Protein AF-A0A2K0UKF5-F1 (afdb_monomer_lite)

Secondary structure (DSSP, 8-state):
-EEEEEEEEE-TTS-EEEEEEEEEEEES-HHHHHHHHHTT---EEE-EEEE-S---TTS-EEEEEEETTEEEEEEEEE---TT-S----------------------------------STTEEEEEEEEE----TTSTT-EEEEEEEEEEPPPP-EEEEEE-SEEEEEE----TTTSTTTHHHHHHHHTS-EEEEEEEEEEEEE---TTTTS--------PPEEEEEEEEEEE-------

pLDDT: mean 72.81, std 24.66, range [24.23, 96.94]

Structure (mmCIF, N/CA/C/O backbone):
data_AF-A0A2K0UKF5-F1
#
_entry.id   AF-A0A2K0UKF5-F1
#
loop_
_atom_site.group_PDB
_atom_site.id
_atom_site.type_symbol
_atom_site.label_atom_id
_atom_site.label_alt_id
_atom_site.label_comp_id
_atom_site.label_asym_id
_atom_site.label_entity_id
_atom_site.label_seq_id
_atom_site.pdbx_PDB_ins_code
_atom_site.Cartn_x
_atom_site.Cartn_y
_atom_site.Cartn_z
_atom_site.occupancy
_atom_site.B_iso_or_equiv
_atom_site.auth_seq_id
_atom_site.auth_comp_id
_atom_site.auth_asym_id
_atom_site.auth_atom_id
_atom_site.pdbx_PDB_model_num
ATOM 1 N N . MET A 1 1 ? 1.671 -0.411 -4.505 1.00 85.75 1 MET A N 1
ATOM 2 C CA . MET A 1 1 ? 0.847 -1.243 -3.597 1.00 85.75 1 MET A CA 1
ATOM 3 C C . MET A 1 1 ? 1.591 -2.541 -3.335 1.00 85.75 1 MET A C 1
ATOM 5 O O . MET A 1 1 ? 2.128 -3.091 -4.287 1.00 85.75 1 MET A O 1
ATOM 9 N N . PHE A 1 2 ? 1.650 -3.003 -2.087 1.00 89.50 2 PHE A N 1
ATOM 10 C CA . PHE A 1 2 ? 2.195 -4.323 -1.750 1.00 89.50 2 PHE A CA 1
ATOM 11 C C . PHE A 1 2 ? 1.050 -5.338 -1.683 1.00 89.50 2 PHE A C 1
ATOM 13 O O . PHE A 1 2 ? -0.005 -5.023 -1.133 1.00 89.50 2 PHE A O 1
ATOM 20 N N . GLN A 1 3 ? 1.237 -6.528 -2.252 1.00 91.19 3 GLN A N 1
ATOM 21 C CA . GLN A 1 3 ? 0.183 -7.535 -2.390 1.00 91.19 3 GLN A CA 1
ATOM 22 C C . GLN A 1 3 ? 0.662 -8.897 -1.893 1.00 91.19 3 GLN A C 1
ATOM 24 O O . GLN A 1 3 ? 1.760 -9.335 -2.233 1.00 91.19 3 GLN A O 1
ATOM 29 N N . VAL A 1 4 ? -0.187 -9.584 -1.129 1.00 91.06 4 VAL A N 1
ATOM 30 C CA . VAL A 1 4 ? 0.009 -10.984 -0.736 1.00 91.06 4 VAL A CA 1
ATOM 31 C C . VAL A 1 4 ? -1.103 -11.812 -1.368 1.00 91.06 4 VAL A C 1
ATOM 33 O O . VAL A 1 4 ? -2.262 -11.733 -0.964 1.00 91.06 4 VAL A O 1
ATOM 36 N N . HIS A 1 5 ? -0.758 -12.580 -2.396 1.00 90.25 5 HIS A N 1
ATOM 37 C CA . HIS A 1 5 ? -1.709 -13.419 -3.126 1.00 90.25 5 HIS A CA 1
ATOM 38 C C . HIS A 1 5 ? -1.944 -14.768 -2.440 1.00 90.25 5 HIS A C 1
ATOM 40 O O . HIS A 1 5 ? -1.125 -15.230 -1.647 1.00 90.25 5 HIS A O 1
ATOM 46 N N . GLY A 1 6 ? -3.051 -15.428 -2.796 1.00 88.19 6 GLY A N 1
ATOM 47 C CA . GLY A 1 6 ? -3.367 -16.779 -2.322 1.00 88.19 6 GLY A CA 1
ATOM 48 C C . GLY A 1 6 ? -3.860 -16.827 -0.875 1.00 88.19 6 GLY A C 1
ATOM 49 O O . GLY A 1 6 ? -3.826 -17.885 -0.248 1.00 88.19 6 GLY A O 1
ATOM 50 N N . VAL A 1 7 ? -4.314 -15.692 -0.341 1.00 89.50 7 VAL A N 1
ATOM 51 C CA . VAL A 1 7 ? -4.856 -15.604 1.016 1.00 89.50 7 VAL A CA 1
ATOM 52 C C . VAL A 1 7 ? -6.270 -16.180 1.043 1.00 89.50 7 VAL A C 1
ATOM 54 O O . VAL A 1 7 ? -7.044 -16.015 0.099 1.00 89.50 7 VAL A O 1
ATOM 57 N N . GLN A 1 8 ? -6.597 -16.859 2.142 1.00 90.62 8 GLN A N 1
ATOM 58 C CA . GLN A 1 8 ? -7.941 -17.340 2.445 1.00 90.62 8 GLN A CA 1
ATOM 59 C C . GLN A 1 8 ? -8.522 -16.500 3.575 1.00 90.62 8 GLN A C 1
ATOM 61 O O . GLN A 1 8 ? -7.983 -16.487 4.681 1.00 90.62 8 GLN A O 1
ATOM 66 N N . HIS A 1 9 ? -9.626 -15.816 3.300 1.00 87.12 9 HIS A N 1
ATOM 67 C CA . HIS A 1 9 ? -10.389 -15.080 4.297 1.00 87.12 9 HIS A CA 1
ATOM 68 C C . HIS A 1 9 ? -11.571 -15.921 4.765 1.00 87.12 9 HIS A C 1
ATOM 70 O O . HIS A 1 9 ? -12.297 -16.485 3.943 1.00 87.12 9 HIS A O 1
ATOM 76 N N . ARG A 1 10 ? -11.756 -16.014 6.083 1.00 88.38 10 ARG A N 1
ATOM 77 C CA . ARG A 1 10 ? -12.913 -16.669 6.695 1.00 88.38 10 ARG A CA 1
ATOM 78 C C . ARG A 1 10 ? -13.847 -15.600 7.247 1.00 88.38 10 ARG A C 1
ATOM 80 O O . ARG A 1 10 ? -13.499 -14.915 8.206 1.00 88.38 10 ARG A O 1
ATOM 87 N N . SER A 1 11 ? -15.040 -15.486 6.678 1.00 81.81 11 SER A N 1
ATOM 88 C CA . SER A 1 11 ? -16.077 -14.591 7.186 1.00 81.81 11 SER A CA 1
ATOM 89 C C . SER A 1 11 ? -16.710 -15.129 8.474 1.00 81.81 11 SER A C 1
ATOM 91 O O . SER A 1 11 ? -16.587 -16.306 8.819 1.00 81.81 11 SER A O 1
ATOM 93 N N . LYS A 1 12 ? -17.409 -14.251 9.208 1.00 80.31 12 LYS A N 1
ATOM 94 C CA . LYS A 1 12 ? -18.057 -14.591 10.491 1.00 80.31 12 LYS A CA 1
ATOM 95 C C . LYS A 1 12 ? -19.119 -15.692 10.367 1.00 80.31 12 LYS A C 1
ATOM 97 O O . LYS A 1 12 ? -19.357 -16.414 11.326 1.00 80.31 12 LYS A O 1
ATOM 102 N N . ASP A 1 13 ? -19.731 -15.828 9.195 1.00 84.75 13 ASP A N 1
ATOM 103 C CA . ASP A 1 13 ? -20.686 -16.892 8.853 1.00 84.75 13 ASP A CA 1
ATOM 104 C C . ASP A 1 13 ? -20.008 -18.235 8.498 1.00 84.75 13 ASP A C 1
ATOM 106 O O . ASP A 1 13 ? -20.687 -19.216 8.204 1.00 84.75 13 ASP A O 1
ATOM 110 N N . GLY A 1 14 ? -18.672 -18.297 8.534 1.00 86.38 14 GLY A N 1
ATOM 111 C CA . GLY A 1 14 ? -17.879 -19.485 8.226 1.00 86.38 14 GLY A CA 1
ATOM 112 C C . GLY A 1 14 ? -17.528 -19.650 6.746 1.00 86.38 14 GLY A C 1
ATOM 113 O O . GLY A 1 14 ? -16.762 -20.564 6.423 1.00 86.38 14 GLY A O 1
ATOM 114 N N . GLY A 1 15 ? -18.029 -18.775 5.867 1.00 87.62 15 GLY A N 1
ATOM 115 C CA . GLY A 1 15 ? -17.673 -18.756 4.451 1.00 87.62 15 GLY A CA 1
ATOM 116 C C . GLY A 1 15 ? -16.175 -18.534 4.243 1.00 87.62 15 GLY A C 1
ATOM 117 O O . GLY A 1 15 ? -15.540 -17.775 4.971 1.00 87.62 15 GLY A O 1
ATOM 118 N N . ILE A 1 16 ? -15.596 -19.212 3.252 1.00 89.25 16 ILE A N 1
ATOM 119 C CA . ILE A 1 16 ? -14.194 -19.027 2.864 1.00 89.25 16 ILE A CA 1
ATOM 120 C C . ILE A 1 16 ? -14.158 -18.347 1.502 1.00 89.25 16 ILE A C 1
ATOM 122 O O . ILE A 1 16 ? -14.847 -18.775 0.574 1.00 89.25 16 ILE A O 1
ATOM 126 N N . ARG A 1 17 ? -13.346 -17.297 1.386 1.00 88.69 17 ARG A N 1
ATOM 127 C CA . ARG A 1 17 ? -13.086 -16.591 0.129 1.00 88.69 17 ARG A CA 1
ATOM 128 C C . ARG A 1 17 ? -11.588 -16.533 -0.127 1.00 88.69 17 ARG A C 1
ATOM 130 O O . ARG A 1 17 ? -10.815 -16.188 0.764 1.00 88.69 17 ARG A O 1
ATOM 137 N N . HIS A 1 18 ? -11.182 -16.854 -1.347 1.00 89.25 18 HIS A N 1
ATOM 138 C CA . HIS A 1 18 ? -9.803 -16.701 -1.804 1.00 89.25 18 HIS A CA 1
ATOM 139 C C . HIS A 1 18 ? -9.600 -15.309 -2.397 1.00 89.25 18 HIS A C 1
ATOM 141 O O . HIS A 1 18 ? -10.519 -14.739 -2.982 1.00 89.25 18 HIS A O 1
ATOM 147 N N . GLY A 1 19 ? -8.398 -14.756 -2.256 1.00 89.62 19 GLY A N 1
ATOM 148 C CA . GLY A 1 19 ? -8.089 -13.450 -2.828 1.00 89.62 19 GLY A CA 1
ATOM 149 C C . GLY A 1 19 ? -6.681 -12.964 -2.517 1.00 89.62 19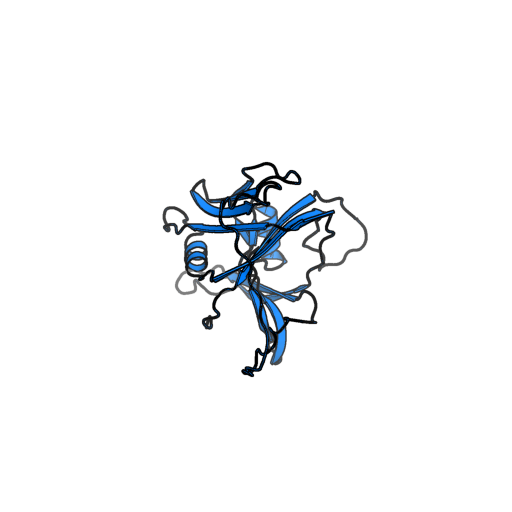 GLY A C 1
ATOM 150 O O . GLY A 1 19 ? -5.760 -13.748 -2.259 1.00 89.62 19 GLY A O 1
ATOM 151 N N . THR A 1 20 ? -6.524 -11.647 -2.572 1.00 91.25 20 THR A N 1
ATOM 152 C CA . THR A 1 20 ? -5.253 -10.957 -2.342 1.00 91.25 20 THR A CA 1
ATOM 153 C C . THR A 1 20 ? -5.385 -10.029 -1.148 1.00 91.25 20 THR A C 1
ATOM 155 O O . THR A 1 20 ? -6.259 -9.170 -1.133 1.00 91.25 20 THR A O 1
ATOM 158 N N . TYR A 1 21 ? -4.507 -10.168 -0.160 1.00 92.56 21 TYR A N 1
ATOM 159 C CA . TYR A 1 21 ? -4.434 -9.233 0.957 1.00 92.56 21 TYR A CA 1
ATOM 160 C C . TYR A 1 21 ? -3.517 -8.059 0.619 1.00 92.56 21 TYR A C 1
ATOM 162 O O . TYR A 1 21 ? -2.417 -8.245 0.088 1.00 92.56 21 TYR A O 1
ATOM 170 N N . ILE A 1 22 ? -3.972 -6.852 0.941 1.00 93.50 22 ILE A N 1
ATOM 171 C CA . ILE A 1 22 ? -3.230 -5.612 0.750 1.00 93.50 22 ILE A CA 1
ATOM 172 C C . ILE A 1 22 ? -2.858 -5.069 2.134 1.00 93.50 22 ILE A C 1
ATOM 174 O O . ILE A 1 22 ? -3.699 -4.439 2.768 1.00 93.50 22 ILE A O 1
ATOM 178 N N . PRO A 1 23 ? -1.627 -5.293 2.627 1.00 93.19 23 PRO A N 1
ATOM 179 C CA . PRO A 1 23 ? -1.198 -4.768 3.926 1.00 93.19 23 PRO A CA 1
ATOM 180 C C . PRO A 1 23 ? -0.811 -3.288 3.878 1.00 93.19 23 PRO A C 1
ATOM 182 O O . PRO A 1 23 ? -0.874 -2.607 4.897 1.00 93.19 23 PRO A O 1
ATOM 185 N N . ILE A 1 24 ? -0.369 -2.784 2.719 1.00 94.06 24 ILE A N 1
ATOM 186 C CA . ILE A 1 24 ? 0.097 -1.403 2.582 1.00 94.06 24 ILE A CA 1
ATOM 187 C C . ILE A 1 24 ? -0.005 -0.877 1.147 1.00 94.06 24 ILE A C 1
ATOM 189 O O . ILE A 1 24 ? 0.346 -1.543 0.163 1.00 94.06 24 ILE A O 1
ATOM 193 N N . VAL A 1 25 ? -0.425 0.381 1.043 1.00 94.00 25 VAL A N 1
ATOM 194 C CA . VAL A 1 25 ? -0.372 1.197 -0.172 1.00 94.00 25 VAL A CA 1
ATOM 195 C C . VAL A 1 25 ? 0.455 2.448 0.122 1.00 94.00 25 VAL A C 1
ATOM 197 O O . VAL A 1 25 ? 0.334 3.044 1.186 1.00 94.00 25 VAL A O 1
ATOM 200 N N . LEU A 1 26 ? 1.319 2.831 -0.815 1.00 93.88 26 LEU A N 1
ATOM 201 C CA . LEU A 1 26 ? 2.197 3.991 -0.689 1.00 93.88 26 LEU A CA 1
ATOM 202 C C . LEU A 1 26 ? 1.741 5.043 -1.687 1.00 93.88 26 LEU A C 1
ATOM 204 O O . LEU A 1 26 ? 1.637 4.742 -2.876 1.00 93.88 26 LEU A O 1
ATOM 208 N N . GLU A 1 27 ? 1.474 6.244 -1.194 1.00 93.12 27 GLU A N 1
ATOM 209 C CA . GLU A 1 27 ? 1.058 7.399 -1.989 1.00 93.12 27 GLU A CA 1
ATOM 210 C C . GLU A 1 27 ? 1.805 8.648 -1.508 1.00 93.12 27 GLU A C 1
ATOM 212 O O . GLU A 1 27 ? 2.383 8.660 -0.422 1.00 93.12 27 GLU A O 1
ATOM 217 N N . ASN A 1 28 ? 1.805 9.706 -2.315 1.00 94.25 28 ASN A N 1
ATOM 218 C CA . ASN A 1 28 ? 2.519 10.953 -2.030 1.00 94.25 28 ASN A CA 1
ATOM 219 C C . ASN A 1 28 ? 1.588 12.171 -1.876 1.00 94.25 28 ASN A C 1
ATOM 221 O O . ASN A 1 28 ? 2.074 13.298 -1.815 1.00 94.25 28 ASN A O 1
ATOM 225 N N . LEU A 1 29 ? 0.267 11.963 -1.805 1.00 93.12 29 LEU A N 1
ATOM 226 C CA . LEU A 1 29 ? -0.736 13.018 -1.630 1.00 93.12 29 LEU A CA 1
ATOM 227 C C . LEU A 1 29 ? -1.628 12.712 -0.428 1.00 93.12 29 LEU A C 1
ATOM 229 O O . LEU A 1 29 ? -2.095 11.588 -0.270 1.00 93.12 29 LEU A O 1
ATOM 233 N N . ALA A 1 30 ? -1.877 13.716 0.411 1.00 94.06 30 ALA A N 1
ATOM 234 C CA . ALA A 1 30 ? -2.631 13.536 1.647 1.00 94.06 30 ALA A CA 1
ATOM 235 C C . ALA A 1 30 ? -4.117 13.231 1.397 1.00 94.06 30 ALA A C 1
ATOM 237 O O . ALA A 1 30 ? -4.636 12.296 1.999 1.00 94.06 30 ALA A O 1
ATOM 238 N N . ASP A 1 31 ? -4.793 13.956 0.499 1.00 93.44 31 ASP A N 1
ATOM 239 C CA . ASP A 1 31 ? -6.244 13.791 0.302 1.00 93.44 31 ASP A CA 1
ATOM 240 C C . ASP A 1 31 ? -6.623 12.374 -0.173 1.00 93.44 31 ASP A C 1
ATOM 242 O O . ASP A 1 31 ? -7.525 11.769 0.419 1.00 93.44 31 ASP A O 1
ATOM 246 N N . PRO A 1 32 ? -5.910 11.767 -1.149 1.00 89.94 32 PRO A N 1
ATOM 247 C CA . PRO A 1 32 ? -6.139 10.374 -1.544 1.00 89.94 32 PRO A CA 1
ATOM 248 C C . PRO A 1 32 ? -5.802 9.344 -0.454 1.00 89.94 32 PRO A C 1
ATOM 250 O O . PRO A 1 32 ? -6.446 8.290 -0.390 1.00 89.94 32 PRO A O 1
ATOM 253 N N . ILE A 1 33 ? -4.826 9.642 0.415 1.00 93.12 33 ILE A N 1
ATOM 254 C CA . ILE A 1 33 ? -4.489 8.807 1.577 1.00 93.12 33 ILE A CA 1
ATOM 255 C C . ILE A 1 33 ? -5.634 8.831 2.585 1.00 93.12 33 ILE A C 1
ATOM 257 O O . ILE A 1 33 ? -6.095 7.770 3.001 1.00 93.12 33 ILE A O 1
ATOM 261 N N . MET A 1 34 ? -6.083 10.024 2.973 1.00 93.81 34 MET A N 1
ATOM 262 C CA . MET A 1 34 ? -7.093 10.202 4.014 1.00 93.81 34 MET A CA 1
ATOM 263 C C . MET A 1 34 ? -8.436 9.619 3.583 1.00 93.81 34 MET A C 1
ATOM 265 O O . MET A 1 34 ? -8.927 8.703 4.239 1.00 93.81 34 MET A O 1
ATOM 269 N N . SER A 1 35 ? -8.963 10.043 2.431 1.00 90.88 35 SER A N 1
ATOM 270 C CA . SER A 1 35 ? -10.221 9.506 1.884 1.00 90.88 35 SER A CA 1
ATOM 271 C C . SER A 1 35 ? -10.160 7.990 1.672 1.00 90.88 35 SER A C 1
ATOM 273 O O . SER A 1 35 ? -11.032 7.251 2.122 1.00 90.88 35 SER A O 1
ATOM 275 N N . GLY A 1 36 ? -9.070 7.469 1.096 1.00 91.06 36 GLY A N 1
ATOM 276 C CA . GLY A 1 36 ? -8.910 6.027 0.904 1.00 91.06 36 GLY A CA 1
ATOM 277 C C . GLY A 1 36 ? -8.928 5.224 2.212 1.00 91.06 36 GLY A C 1
ATOM 278 O O . GLY A 1 36 ? -9.475 4.119 2.237 1.00 91.06 36 GLY A O 1
ATOM 279 N N . ARG A 1 37 ? -8.363 5.764 3.299 1.00 93.88 37 ARG A N 1
ATOM 280 C CA . ARG A 1 37 ? -8.369 5.130 4.630 1.00 93.88 37 ARG A CA 1
ATOM 281 C C . ARG A 1 37 ? -9.733 5.229 5.306 1.00 93.88 37 ARG A C 1
ATOM 283 O O . ARG A 1 37 ? -10.240 4.227 5.812 1.00 93.88 37 ARG A O 1
ATOM 290 N N . GLU A 1 38 ? -10.300 6.428 5.342 1.00 93.44 38 GLU A N 1
ATOM 291 C CA . GLU A 1 38 ? -11.503 6.734 6.118 1.00 93.44 38 GLU A CA 1
ATOM 292 C C . GLU A 1 38 ? -12.769 6.204 5.449 1.00 93.44 38 GLU A C 1
ATOM 294 O O . GLU A 1 38 ? -13.596 5.590 6.128 1.00 93.44 38 GLU A O 1
ATOM 299 N N . ASP A 1 39 ? -12.875 6.321 4.126 1.00 89.69 39 ASP A N 1
ATOM 300 C CA . ASP A 1 39 ? -14.065 5.900 3.388 1.00 89.69 39 ASP A CA 1
ATOM 301 C C . ASP A 1 39 ? -14.022 4.398 3.086 1.00 89.69 39 ASP A C 1
ATOM 303 O O . ASP A 1 39 ? -14.983 3.672 3.342 1.00 89.69 39 ASP A O 1
ATOM 307 N N . LEU A 1 40 ? -12.876 3.905 2.602 1.00 86.62 40 LEU A N 1
ATOM 308 C CA . LEU A 1 40 ? -12.767 2.570 1.994 1.00 86.62 40 LEU A CA 1
ATOM 309 C C . LEU A 1 40 ? -11.928 1.567 2.802 1.00 86.62 40 LEU A C 1
ATOM 311 O O . LEU A 1 40 ? -11.968 0.371 2.521 1.00 86.62 40 LEU A O 1
ATOM 315 N N . GLY A 1 41 ? -11.173 2.020 3.807 1.00 91.25 41 GLY A N 1
ATOM 316 C CA . GLY A 1 41 ? -10.313 1.150 4.615 1.00 91.25 41 GLY A CA 1
ATOM 317 C C . GLY A 1 41 ? -8.987 0.762 3.955 1.00 91.25 41 GLY A C 1
ATOM 318 O O . GLY A 1 41 ? -8.324 -0.158 4.431 1.00 91.25 41 GLY A O 1
ATOM 319 N N . TRP A 1 42 ? -8.567 1.439 2.879 1.00 94.06 42 TRP A N 1
ATOM 320 C CA . TRP A 1 42 ? -7.258 1.186 2.273 1.00 94.06 42 TRP A CA 1
ATOM 321 C C . TRP A 1 42 ? -6.126 1.515 3.260 1.00 94.06 42 TRP A C 1
ATOM 323 O O . TRP A 1 42 ? -6.116 2.612 3.819 1.00 94.06 42 TRP A O 1
ATOM 333 N N . PRO A 1 43 ? -5.104 0.653 3.427 1.00 95.44 43 PRO A N 1
ATOM 334 C CA . PRO A 1 43 ? -3.984 0.904 4.335 1.00 95.44 43 PRO A CA 1
ATOM 335 C C . PRO A 1 43 ? -2.930 1.796 3.670 1.00 95.44 43 PRO A C 1
ATOM 337 O O . PRO A 1 43 ? -1.786 1.400 3.433 1.00 95.44 43 PRO A O 1
ATOM 340 N N . LYS A 1 44 ? -3.341 3.013 3.313 1.00 95.44 44 LYS A N 1
ATOM 341 C CA . LYS A 1 44 ? -2.482 3.996 2.653 1.00 95.44 44 LYS A CA 1
ATOM 342 C C . LYS A 1 44 ? -1.570 4.675 3.666 1.00 95.44 44 LYS A C 1
ATOM 344 O O . LYS A 1 44 ? -2.021 5.052 4.751 1.00 95.44 44 LYS A O 1
ATOM 349 N N . VAL A 1 45 ? -0.306 4.861 3.309 1.00 95.19 45 VAL A N 1
ATOM 350 C CA . VAL A 1 45 ? 0.644 5.692 4.054 1.00 95.19 45 VAL A CA 1
ATOM 351 C C . VAL A 1 45 ? 1.471 6.536 3.095 1.00 95.19 45 VAL A C 1
ATOM 353 O O . VAL A 1 45 ? 1.639 6.203 1.920 1.00 95.19 45 VAL A O 1
ATOM 356 N N . TYR A 1 46 ? 1.987 7.644 3.615 1.00 96.25 46 TYR A N 1
ATOM 357 C CA . TYR A 1 46 ? 2.774 8.576 2.829 1.00 96.25 46 TYR A CA 1
ATOM 358 C C . TYR A 1 46 ? 4.193 8.056 2.566 1.00 96.25 46 TYR A C 1
ATOM 360 O O . TYR A 1 46 ? 4.880 7.598 3.483 1.00 96.25 46 TYR A O 1
ATOM 368 N N . SER A 1 47 ? 4.653 8.224 1.330 1.00 96.44 47 SER A N 1
ATOM 369 C CA . SER A 1 47 ? 6.063 8.196 0.944 1.00 96.44 47 SER A CA 1
ATOM 370 C C . SER A 1 47 ? 6.270 9.169 -0.212 1.00 96.44 47 SER A C 1
ATOM 372 O O . SER A 1 47 ? 5.443 9.245 -1.119 1.00 96.44 47 SER A O 1
ATOM 374 N N . GLU A 1 48 ? 7.407 9.859 -0.248 1.00 96.12 48 GLU A N 1
ATOM 375 C CA . GLU A 1 48 ? 7.870 10.429 -1.509 1.00 96.12 48 GLU A CA 1
ATOM 376 C C . GLU A 1 48 ? 8.121 9.282 -2.497 1.00 96.12 48 GLU A C 1
ATOM 378 O O . GLU A 1 48 ? 8.705 8.260 -2.124 1.00 96.12 48 GLU A O 1
ATOM 383 N N . ILE A 1 49 ? 7.680 9.459 -3.743 1.00 93.75 49 ILE A N 1
ATOM 384 C CA . ILE A 1 49 ? 7.878 8.518 -4.848 1.00 93.75 49 ILE A CA 1
ATOM 385 C C . ILE A 1 49 ? 8.549 9.302 -5.972 1.00 93.75 49 ILE A C 1
ATOM 387 O O . ILE A 1 49 ? 7.944 10.214 -6.538 1.00 93.75 49 ILE A O 1
ATOM 391 N N . LYS A 1 50 ? 9.812 8.991 -6.267 1.00 91.62 50 LYS A N 1
ATOM 392 C CA . LYS A 1 50 ? 10.608 9.697 -7.279 1.00 91.62 50 LYS A CA 1
ATOM 393 C C . LYS A 1 50 ? 11.021 8.747 -8.391 1.00 91.62 50 LYS A C 1
ATOM 395 O O . LYS A 1 50 ? 11.700 7.758 -8.132 1.00 91.62 50 LYS A O 1
ATOM 400 N N . PHE A 1 51 ? 10.672 9.090 -9.624 1.00 88.31 51 PHE A N 1
ATOM 401 C CA . PHE A 1 51 ? 11.204 8.458 -10.828 1.00 88.31 51 PHE A CA 1
ATOM 402 C C . PHE A 1 51 ? 12.496 9.188 -11.213 1.00 88.31 51 PHE A C 1
ATOM 404 O O . PHE A 1 51 ? 12.483 10.406 -11.378 1.00 88.31 51 PHE A O 1
ATOM 411 N N . LYS A 1 52 ? 13.630 8.478 -11.245 1.00 81.88 52 LYS A N 1
ATOM 412 C CA . LYS A 1 52 ? 14.960 9.086 -11.453 1.00 81.88 52 LYS A CA 1
ATOM 413 C C . LYS A 1 52 ? 15.349 9.239 -12.917 1.00 81.88 52 LYS A C 1
ATOM 415 O O . LYS A 1 52 ? 16.060 10.180 -13.249 1.00 81.88 52 LYS A O 1
ATOM 420 N N . ASN A 1 53 ? 14.897 8.317 -13.756 1.00 78.25 53 ASN A N 1
ATOM 421 C CA . ASN A 1 53 ? 15.137 8.331 -15.193 1.00 78.25 53 ASN A CA 1
ATOM 422 C C . ASN A 1 53 ? 13.798 8.506 -15.907 1.00 78.25 53 ASN A C 1
ATOM 424 O O . ASN A 1 53 ? 12.746 8.264 -15.305 1.00 78.25 53 ASN A O 1
ATOM 428 N N . ASP A 1 54 ? 13.855 8.915 -17.173 1.00 59.78 54 ASP A N 1
ATOM 429 C CA . ASP A 1 54 ? 12.655 9.169 -17.959 1.00 59.78 54 ASP A CA 1
ATOM 430 C C . ASP A 1 54 ? 11.780 7.914 -18.075 1.00 59.78 54 ASP A C 1
ATOM 432 O O . ASP A 1 54 ? 12.271 6.787 -18.201 1.00 59.78 54 ASP A O 1
ATOM 436 N N . THR A 1 55 ? 10.469 8.124 -18.013 1.00 59.72 55 THR A N 1
ATOM 437 C CA . THR A 1 55 ? 9.452 7.070 -18.135 1.00 59.72 55 THR A CA 1
ATOM 438 C C . THR A 1 55 ? 9.236 6.629 -19.582 1.00 59.72 55 THR A C 1
ATOM 440 O O . THR A 1 55 ? 8.395 5.766 -19.844 1.00 59.72 55 THR A O 1
ATOM 443 N N . ASP A 1 56 ? 9.995 7.215 -20.508 1.00 58.00 56 ASP A N 1
ATOM 444 C CA . ASP A 1 56 ? 9.950 6.927 -21.930 1.00 58.00 56 ASP A CA 1
ATOM 445 C C . ASP A 1 56 ? 10.101 5.435 -22.248 1.00 58.00 56 ASP A C 1
ATOM 447 O O . ASP A 1 56 ? 10.843 4.660 -21.627 1.00 58.00 56 ASP A O 1
ATOM 451 N N . VAL A 1 57 ? 9.369 5.037 -23.286 1.00 55.56 57 VAL A N 1
ATOM 452 C CA . VAL A 1 57 ? 9.344 3.679 -23.822 1.00 55.56 57 VAL A CA 1
ATOM 453 C C . VAL A 1 57 ? 10.760 3.273 -24.243 1.00 55.56 57 VAL A C 1
ATOM 455 O O . VAL A 1 57 ? 11.303 3.796 -25.211 1.00 55.56 57 VAL A O 1
ATOM 458 N N . GLY A 1 58 ? 11.350 2.316 -23.521 1.00 59.78 58 GLY A N 1
ATOM 459 C CA . GLY A 1 58 ? 12.664 1.740 -23.837 1.00 59.78 58 GLY A CA 1
ATOM 460 C C . GLY A 1 58 ? 13.820 2.078 -22.883 1.00 59.78 58 GLY A C 1
ATOM 461 O O . GLY A 1 58 ? 14.879 1.467 -23.019 1.00 59.78 58 GLY A O 1
ATOM 462 N N . GLY A 1 59 ? 13.646 2.979 -21.907 1.00 72.31 59 GLY A N 1
ATOM 463 C CA . GLY A 1 59 ? 14.706 3.360 -20.951 1.00 72.31 59 GLY A CA 1
ATOM 464 C C . GLY A 1 59 ? 14.731 2.543 -19.648 1.00 72.31 59 GLY A C 1
ATOM 465 O O . GLY A 1 59 ? 13.716 1.989 -19.234 1.00 72.31 59 GLY A O 1
ATOM 466 N N . ASN A 1 60 ? 15.872 2.474 -18.953 1.00 81.19 60 ASN A N 1
ATOM 467 C CA . ASN A 1 60 ? 15.913 1.911 -17.593 1.00 81.19 60 ASN A CA 1
ATOM 468 C C . ASN A 1 60 ? 15.061 2.762 -16.645 1.00 81.19 60 ASN A C 1
ATOM 470 O O . ASN A 1 60 ? 15.198 3.983 -16.635 1.00 81.19 60 ASN A O 1
ATOM 474 N N . LEU A 1 61 ? 14.234 2.121 -15.817 1.00 84.44 61 LEU A N 1
ATOM 475 C CA . LEU A 1 61 ? 13.388 2.821 -14.847 1.00 84.44 61 LEU A CA 1
ATOM 476 C C . LEU A 1 61 ? 13.932 2.605 -13.442 1.00 84.44 61 LEU A C 1
ATOM 478 O O . LEU A 1 61 ? 13.973 1.469 -12.976 1.00 84.44 61 LEU A O 1
ATOM 482 N N . ASP A 1 62 ? 14.274 3.694 -12.764 1.00 88.75 62 ASP A N 1
ATOM 483 C CA . ASP A 1 62 ? 14.669 3.680 -11.360 1.00 88.75 62 ASP A CA 1
ATOM 484 C C . ASP A 1 62 ? 13.665 4.489 -10.541 1.00 88.75 62 ASP A C 1
ATOM 486 O O . ASP A 1 62 ? 13.438 5.674 -10.801 1.00 88.75 62 ASP A O 1
ATOM 490 N N . VAL A 1 63 ? 13.071 3.845 -9.539 1.00 91.31 63 VAL A N 1
ATOM 491 C CA . VAL A 1 63 ? 12.110 4.452 -8.617 1.00 91.31 63 VAL A CA 1
ATOM 492 C C . VAL A 1 63 ? 12.708 4.466 -7.220 1.00 91.31 63 VAL A C 1
ATOM 494 O O . VAL A 1 63 ? 13.193 3.451 -6.719 1.00 91.31 63 VAL A O 1
ATOM 497 N N . GLU A 1 64 ? 12.664 5.618 -6.568 1.00 94.56 64 GLU A N 1
ATOM 498 C CA . GLU A 1 64 ? 13.099 5.799 -5.191 1.00 94.56 64 GLU A CA 1
ATOM 499 C C . GLU A 1 64 ? 11.919 6.142 -4.294 1.00 94.56 64 GLU A C 1
ATOM 501 O O . GLU A 1 64 ? 11.107 7.010 -4.623 1.00 94.56 64 GLU A O 1
ATOM 506 N N . LEU A 1 65 ? 11.873 5.473 -3.142 1.00 95.81 65 LEU A N 1
ATOM 507 C CA . LEU A 1 65 ? 10.963 5.795 -2.060 1.00 95.81 65 LEU A CA 1
ATOM 508 C C . LEU A 1 65 ? 11.734 6.427 -0.906 1.00 95.81 65 LEU A C 1
ATOM 510 O O . LEU A 1 65 ? 12.726 5.866 -0.417 1.00 95.81 65 LEU A O 1
ATOM 514 N N . SER A 1 66 ? 11.265 7.588 -0.464 1.00 96.81 66 SER A N 1
ATOM 515 C CA . SER A 1 66 ? 11.835 8.303 0.673 1.00 96.81 66 SER A CA 1
ATOM 516 C C . SER A 1 66 ? 10.757 8.855 1.600 1.00 96.81 66 SER A C 1
ATOM 518 O O . SER A 1 66 ? 9.584 8.944 1.242 1.00 96.81 66 SER A O 1
ATOM 520 N N . TRP A 1 67 ? 11.155 9.191 2.821 1.00 96.56 67 TRP A N 1
ATOM 521 C CA . TRP A 1 67 ? 10.318 9.916 3.768 1.00 96.56 67 TRP A CA 1
ATOM 522 C C . TRP A 1 67 ? 11.156 11.019 4.402 1.00 96.56 67 TRP A C 1
ATOM 524 O O . TRP A 1 67 ? 12.226 10.739 4.949 1.00 96.56 67 TRP A O 1
ATOM 534 N N . GLY A 1 68 ? 10.722 12.276 4.279 1.00 94.12 68 GLY A N 1
ATOM 535 C CA . GLY A 1 68 ? 11.492 13.411 4.795 1.00 94.12 68 GLY A CA 1
ATOM 536 C C . GLY A 1 68 ? 12.892 13.501 4.175 1.00 94.12 68 GLY A C 1
ATOM 537 O O . GLY A 1 68 ? 13.840 13.910 4.843 1.00 94.12 68 GLY A O 1
ATOM 538 N N . GLY A 1 69 ? 13.047 13.050 2.924 1.00 94.88 69 GLY A N 1
ATOM 539 C CA . GLY A 1 69 ? 14.338 12.979 2.231 1.00 94.88 69 GLY A CA 1
ATOM 540 C C . GLY A 1 69 ? 15.213 11.773 2.595 1.00 94.88 69 GLY A C 1
ATOM 541 O O . GLY A 1 69 ? 16.243 11.560 1.954 1.00 94.88 69 GLY A O 1
ATOM 542 N N . VAL A 1 70 ? 14.815 10.941 3.562 1.00 96.94 70 VAL A N 1
ATOM 543 C CA . VAL A 1 70 ? 15.522 9.695 3.883 1.00 96.94 70 VAL A CA 1
ATOM 544 C C . VAL A 1 70 ? 15.040 8.585 2.957 1.00 96.94 70 VAL A C 1
ATOM 546 O O . VAL A 1 70 ? 13.909 8.110 3.071 1.00 96.94 70 VAL A O 1
ATOM 549 N N . LYS A 1 71 ? 15.908 8.137 2.046 1.00 96.81 71 LYS A N 1
ATOM 550 C CA . LYS A 1 71 ? 15.647 6.966 1.200 1.00 96.81 71 LYS A CA 1
ATOM 551 C C . LYS A 1 71 ? 15.486 5.714 2.061 1.00 96.81 71 LYS A C 1
ATOM 553 O O . LYS A 1 71 ? 16.402 5.375 2.817 1.00 96.81 71 LYS A O 1
ATOM 558 N N . TRP A 1 72 ? 14.393 4.985 1.862 1.00 96.19 72 TRP A N 1
ATOM 559 C CA . TRP A 1 72 ? 14.120 3.721 2.553 1.00 96.19 72 TRP A CA 1
ATOM 560 C C . TRP A 1 72 ? 13.846 2.550 1.598 1.00 96.19 72 TRP A C 1
ATOM 562 O O . TRP A 1 72 ? 13.999 1.403 2.003 1.00 96.19 72 TRP A O 1
ATOM 572 N N . ALA A 1 73 ? 13.537 2.794 0.319 1.00 94.62 73 ALA A N 1
ATOM 573 C CA . ALA A 1 73 ? 13.508 1.735 -0.690 1.00 94.62 73 ALA A CA 1
ATOM 574 C C . ALA A 1 73 ? 13.865 2.236 -2.095 1.00 94.62 73 ALA A C 1
ATOM 576 O O . ALA A 1 73 ? 13.822 3.433 -2.394 1.00 94.62 73 ALA A O 1
ATOM 577 N N . SER A 1 74 ? 14.231 1.305 -2.972 1.00 93.00 74 SER A N 1
ATOM 578 C CA . SER A 1 74 ? 14.326 1.551 -4.409 1.00 93.00 74 SER A CA 1
ATOM 579 C C . SER A 1 74 ? 13.934 0.340 -5.227 1.00 93.00 74 SER A C 1
ATOM 581 O O . SER A 1 74 ? 14.165 -0.800 -4.829 1.00 93.00 74 SER A O 1
ATOM 583 N N . PHE A 1 75 ? 13.418 0.630 -6.409 1.00 90.38 75 PHE A N 1
ATOM 584 C CA . PHE A 1 75 ? 13.071 -0.328 -7.434 1.00 90.38 75 PHE A CA 1
ATOM 585 C C . PHE A 1 75 ? 13.826 0.028 -8.705 1.00 90.38 75 PHE A C 1
ATOM 587 O O . PHE A 1 75 ? 13.953 1.209 -9.028 1.00 90.38 75 PHE A O 1
ATOM 594 N N . SER A 1 76 ? 14.297 -0.978 -9.423 1.00 88.69 76 SER A N 1
ATOM 595 C CA . SER A 1 76 ? 14.925 -0.796 -10.721 1.00 88.69 76 SER A CA 1
ATOM 596 C C . SER A 1 76 ? 14.343 -1.762 -11.736 1.00 88.69 76 SER A C 1
ATOM 598 O O . SER A 1 76 ? 13.918 -2.877 -11.416 1.00 88.69 76 SER A O 1
ATOM 600 N N . ARG A 1 77 ? 14.340 -1.318 -12.985 1.00 84.25 77 ARG A N 1
ATOM 601 C CA . ARG A 1 77 ? 13.952 -2.095 -14.150 1.00 84.25 77 ARG A CA 1
ATOM 602 C C . ARG A 1 77 ? 14.997 -1.918 -15.232 1.00 84.25 77 ARG A C 1
ATOM 604 O O . ARG A 1 77 ? 15.187 -0.803 -15.722 1.00 84.25 77 ARG A O 1
ATOM 611 N N . GLY A 1 78 ? 15.605 -3.025 -15.634 1.00 76.56 78 GLY A N 1
ATOM 612 C CA . GLY A 1 78 ? 16.425 -3.091 -16.830 1.00 76.56 78 GLY A CA 1
ATOM 613 C C . GLY A 1 78 ? 15.634 -3.618 -18.024 1.00 76.56 78 GLY A C 1
ATOM 614 O O . GLY A 1 78 ? 14.749 -4.473 -17.894 1.00 76.56 78 GLY A O 1
ATOM 615 N N . LEU A 1 79 ? 15.981 -3.106 -19.200 1.00 66.62 79 LEU A N 1
ATOM 616 C CA . LEU A 1 79 ? 15.709 -3.749 -20.481 1.00 66.62 79 LEU A CA 1
ATOM 617 C C . LEU A 1 79 ? 17.028 -4.316 -21.022 1.00 66.62 79 LEU A C 1
ATOM 619 O O . LEU A 1 79 ? 18.074 -3.685 -20.880 1.00 66.62 79 LEU A O 1
ATOM 623 N N . LEU A 1 80 ? 16.997 -5.506 -21.627 1.00 49.62 80 LEU A N 1
ATOM 624 C CA . LEU A 1 80 ? 18.153 -6.079 -22.305 1.00 49.62 80 LEU A CA 1
ATOM 625 C C . LEU A 1 80 ? 18.499 -5.112 -23.429 1.00 49.62 80 LEU A C 1
ATOM 627 O O . LEU A 1 80 ? 17.673 -4.852 -24.307 1.00 49.62 80 LEU A O 1
ATOM 631 N N . HIS A 1 81 ? 19.717 -4.577 -23.411 1.00 45.97 81 HIS A N 1
ATOM 632 C CA . HIS A 1 81 ? 20.237 -3.920 -24.595 1.00 45.97 81 HIS A CA 1
ATOM 633 C C . HIS A 1 81 ? 20.241 -4.953 -25.727 1.00 45.97 81 HIS A C 1
ATOM 635 O O . HIS A 1 81 ? 20.706 -6.078 -25.544 1.00 45.97 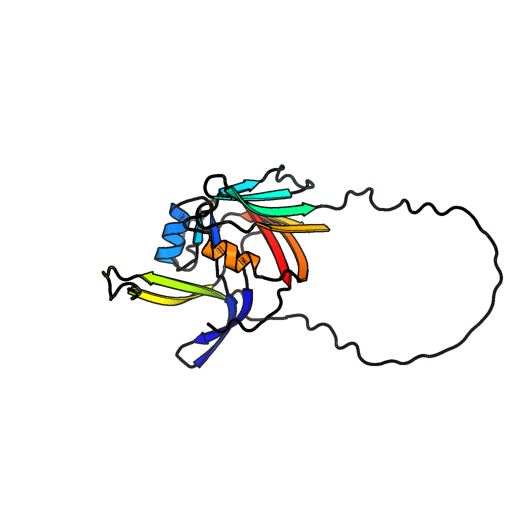81 HIS A O 1
ATOM 641 N N . ALA A 1 82 ? 19.782 -4.565 -26.919 1.00 43.84 82 ALA A N 1
ATOM 642 C CA . ALA A 1 82 ? 19.793 -5.404 -28.123 1.00 43.84 82 ALA A CA 1
ATOM 643 C C . ALA A 1 82 ? 21.199 -5.908 -28.543 1.00 43.84 82 ALA A C 1
ATOM 645 O O . ALA A 1 82 ? 21.325 -6.604 -29.545 1.00 43.84 82 ALA A O 1
ATOM 646 N N . ASN A 1 83 ? 22.248 -5.590 -27.775 1.00 36.91 83 ASN A N 1
ATOM 647 C CA . ASN A 1 83 ? 23.641 -5.927 -28.042 1.00 36.91 83 ASN A CA 1
ATOM 648 C C . ASN A 1 83 ? 24.229 -7.017 -27.125 1.00 36.91 83 ASN A C 1
ATOM 650 O O . ASN A 1 83 ? 25.388 -7.369 -27.319 1.00 36.91 83 ASN A O 1
ATOM 654 N N . ASP A 1 84 ? 23.467 -7.594 -26.187 1.00 41.56 84 ASP A N 1
ATOM 655 C CA . ASP A 1 84 ? 23.963 -8.706 -25.347 1.00 41.56 84 ASP A CA 1
ATOM 656 C C . ASP A 1 84 ? 23.751 -10.103 -25.960 1.00 41.56 84 ASP A C 1
ATOM 658 O O . ASP A 1 84 ? 23.999 -11.129 -25.323 1.00 41.56 84 ASP A O 1
ATOM 662 N N . VAL A 1 85 ? 23.389 -10.173 -27.245 1.00 46.66 85 VAL A N 1
ATOM 663 C CA . VAL A 1 85 ? 23.609 -11.384 -28.040 1.00 46.66 85 VAL A CA 1
ATOM 664 C C . VAL A 1 85 ? 24.973 -11.267 -28.722 1.00 46.66 85 VAL A C 1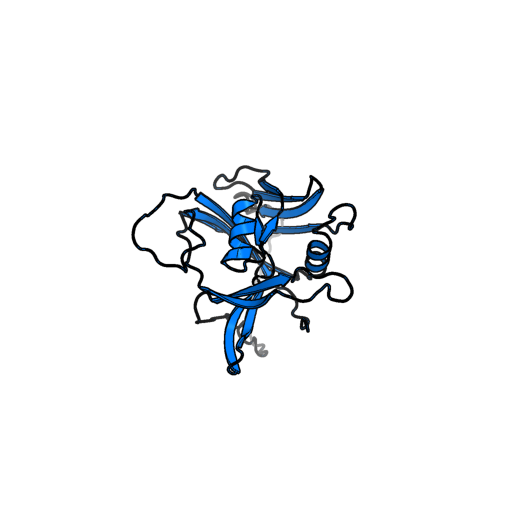
ATOM 666 O O . VAL A 1 85 ? 25.133 -10.552 -29.706 1.00 46.66 85 VAL A O 1
ATOM 669 N N . SER A 1 86 ? 25.921 -12.059 -28.209 1.00 37.06 86 SER A N 1
ATOM 670 C CA . SER A 1 86 ? 27.225 -12.463 -28.770 1.00 37.06 86 SER A CA 1
ATOM 671 C C . SER A 1 86 ? 28.483 -11.645 -28.419 1.00 37.06 86 SER A C 1
ATOM 673 O O . SER A 1 86 ? 28.859 -10.690 -29.090 1.00 37.06 86 SER A O 1
ATOM 675 N N . ARG A 1 87 ? 29.251 -12.173 -27.450 1.00 32.47 87 ARG A N 1
ATOM 676 C CA . ARG A 1 87 ? 30.721 -12.311 -27.536 1.00 32.47 87 ARG A CA 1
ATOM 677 C C . ARG A 1 87 ? 31.248 -13.326 -26.510 1.00 32.47 87 ARG A C 1
ATOM 679 O O . ARG A 1 87 ? 31.936 -12.980 -25.559 1.00 32.47 87 ARG A O 1
ATOM 686 N N . SER A 1 88 ? 30.974 -14.610 -26.732 1.00 31.41 88 SER A N 1
ATOM 687 C CA . SER A 1 88 ? 31.903 -15.664 -26.307 1.00 31.41 88 SER A CA 1
ATOM 688 C C . SER A 1 88 ? 32.788 -16.017 -27.500 1.00 31.41 88 SER A C 1
ATOM 690 O O . SER A 1 88 ? 32.493 -16.869 -28.333 1.00 31.41 88 SER A O 1
ATOM 692 N N . SER A 1 89 ? 33.888 -15.282 -27.612 1.00 31.48 89 SER A N 1
ATOM 693 C CA . SER A 1 89 ? 35.028 -15.655 -28.435 1.00 31.48 89 SER A CA 1
ATOM 694 C C . SER A 1 89 ? 35.722 -16.864 -27.808 1.00 31.48 89 SER A C 1
ATOM 696 O O . SER A 1 89 ? 36.443 -16.712 -26.824 1.00 31.48 89 SER A O 1
ATOM 698 N N . HIS A 1 90 ? 35.553 -18.041 -28.404 1.00 29.98 90 HIS A N 1
ATOM 699 C CA . HIS A 1 90 ? 36.538 -19.113 -28.300 1.00 29.98 90 HIS A CA 1
ATOM 700 C C . HIS A 1 90 ? 36.986 -19.508 -29.702 1.00 29.98 90 HIS A C 1
ATOM 702 O O . HIS A 1 90 ? 36.245 -20.094 -30.488 1.00 29.98 90 HIS A O 1
ATOM 708 N N . THR A 1 91 ? 38.218 -19.123 -30.013 1.00 27.48 91 THR A N 1
ATOM 709 C CA . THR A 1 91 ? 38.945 -19.545 -31.202 1.00 27.48 91 THR A CA 1
ATOM 710 C C . THR A 1 91 ? 39.568 -20.920 -30.963 1.00 27.48 91 THR A C 1
ATOM 712 O O . THR A 1 91 ? 40.135 -21.164 -29.902 1.00 27.48 91 THR A O 1
ATOM 715 N N . ALA A 1 92 ? 39.563 -21.708 -32.041 1.00 27.80 92 ALA A N 1
ATOM 716 C CA . ALA A 1 92 ? 40.468 -22.802 -32.402 1.00 27.80 92 ALA A CA 1
ATOM 717 C C . ALA A 1 92 ? 40.116 -24.237 -31.968 1.00 27.80 92 ALA A C 1
ATOM 719 O O . ALA A 1 92 ? 40.111 -24.581 -30.792 1.00 27.80 92 ALA A O 1
ATOM 720 N N . GLY A 1 93 ? 39.990 -25.102 -32.984 1.00 25.80 93 GLY A N 1
ATOM 721 C CA . GLY A 1 93 ? 40.308 -26.526 -32.871 1.00 25.80 93 GLY A CA 1
ATOM 722 C C . GLY A 1 93 ? 39.381 -27.453 -33.649 1.00 25.80 93 GLY A C 1
ATOM 723 O O . GLY A 1 93 ? 38.465 -28.028 -33.078 1.00 25.80 93 GLY A O 1
ATOM 724 N N . ALA A 1 94 ? 39.637 -27.630 -34.945 1.00 28.14 94 ALA A N 1
ATOM 725 C CA . ALA A 1 94 ? 39.056 -28.712 -35.731 1.00 28.14 94 ALA A CA 1
ATOM 726 C C . ALA A 1 94 ? 39.587 -30.083 -35.269 1.00 28.14 94 ALA A C 1
ATOM 728 O O . ALA A 1 94 ? 40.790 -30.226 -35.061 1.00 28.14 94 ALA A O 1
ATOM 729 N N . ASN A 1 95 ? 38.701 -31.082 -35.173 1.00 29.48 95 ASN A N 1
ATOM 730 C CA . ASN A 1 95 ? 38.894 -32.428 -35.732 1.00 29.48 95 ASN A CA 1
ATOM 731 C C . ASN A 1 95 ? 37.599 -33.253 -35.620 1.00 29.48 95 ASN A C 1
ATOM 733 O O . ASN A 1 95 ? 37.032 -33.413 -34.543 1.00 29.48 95 ASN A O 1
ATOM 737 N N . SER A 1 96 ? 37.147 -33.789 -36.756 1.00 31.58 96 SER A N 1
ATOM 738 C CA . SER A 1 96 ? 36.111 -34.825 -36.856 1.00 31.58 96 SER A CA 1
ATOM 739 C C . SER A 1 96 ? 36.673 -36.191 -36.464 1.00 31.58 96 SER A C 1
ATOM 741 O O . SER A 1 96 ? 37.804 -36.443 -36.858 1.00 31.58 96 SER A O 1
ATOM 743 N N . VAL A 1 97 ? 35.872 -37.087 -35.867 1.00 27.92 97 VAL A N 1
ATOM 744 C CA . VAL A 1 97 ? 35.638 -38.486 -36.316 1.00 27.92 97 VAL A CA 1
ATOM 745 C C . VAL A 1 97 ? 34.349 -39.017 -35.648 1.00 27.92 97 VAL A C 1
ATOM 747 O O . VAL A 1 97 ? 34.074 -38.742 -34.485 1.00 27.92 97 VAL A O 1
ATOM 750 N N . ASN A 1 98 ? 33.565 -39.763 -36.431 1.00 28.92 98 ASN A N 1
ATOM 751 C CA . ASN A 1 98 ? 32.274 -40.404 -36.147 1.00 28.92 98 ASN A CA 1
ATOM 752 C C . ASN A 1 98 ? 32.326 -41.525 -35.084 1.00 28.92 98 ASN A C 1
ATOM 754 O O . ASN A 1 98 ? 33.326 -42.239 -35.025 1.00 28.92 98 ASN A O 1
ATOM 758 N N . SER A 1 99 ? 31.201 -41.810 -34.401 1.00 29.59 99 SER A N 1
ATOM 759 C CA . SER A 1 99 ? 30.453 -43.098 -34.483 1.00 29.59 99 SER A CA 1
ATOM 760 C C . SER A 1 99 ? 29.444 -43.322 -33.334 1.00 29.59 99 SER A C 1
ATOM 762 O O . SER A 1 99 ? 29.786 -43.256 -32.162 1.00 29.59 99 SER A O 1
ATOM 764 N N . SER A 1 100 ? 28.207 -43.645 -33.738 1.00 27.66 100 SER A N 1
ATOM 765 C CA . SER A 1 100 ? 27.272 -44.662 -33.206 1.00 27.66 100 SER A CA 1
ATOM 766 C C . SER A 1 100 ? 26.894 -44.766 -31.706 1.00 27.66 100 SER A C 1
ATOM 768 O O . SER A 1 100 ? 27.634 -45.301 -30.892 1.00 27.66 100 SER A O 1
ATOM 770 N N . SER A 1 101 ? 25.596 -44.509 -31.474 1.00 28.69 101 SER A N 1
ATOM 771 C CA . SER A 1 101 ? 24.575 -45.430 -30.919 1.00 28.69 101 SER A CA 1
ATOM 772 C C . SER A 1 101 ? 24.429 -45.718 -29.407 1.00 28.69 101 SER A C 1
ATOM 774 O O . SER A 1 101 ? 25.360 -46.157 -28.748 1.00 28.69 101 SER A O 1
ATOM 776 N N . LEU A 1 102 ? 23.141 -45.685 -29.011 1.00 28.70 102 LEU A N 1
ATOM 777 C CA . LEU A 1 102 ? 22.407 -46.501 -28.020 1.00 28.70 102 LEU A CA 1
ATOM 778 C C . LEU A 1 102 ? 22.330 -46.062 -26.535 1.00 28.70 102 LEU A C 1
ATOM 780 O O . LEU A 1 102 ? 23.218 -46.310 -25.736 1.00 28.70 102 LEU A O 1
ATOM 784 N N . ALA A 1 103 ? 21.111 -45.606 -26.204 1.00 27.02 103 ALA A N 1
ATOM 785 C CA . ALA A 1 103 ? 20.170 -46.196 -25.233 1.00 27.02 103 ALA A CA 1
ATOM 786 C C . ALA A 1 103 ? 20.122 -45.723 -23.759 1.00 27.02 103 ALA A C 1
ATOM 788 O O . ALA A 1 103 ? 21.066 -45.850 -22.994 1.00 27.02 103 ALA A O 1
ATOM 789 N N . ASN A 1 104 ? 18.886 -45.335 -23.402 1.00 28.28 104 ASN A N 1
ATOM 790 C CA . ASN A 1 104 ? 18.111 -45.542 -22.169 1.00 28.28 104 ASN A CA 1
ATOM 791 C C . ASN A 1 104 ? 18.667 -45.123 -20.798 1.00 28.28 104 ASN A C 1
ATOM 793 O O . ASN A 1 104 ? 19.585 -45.722 -20.253 1.00 28.28 104 ASN A O 1
ATOM 797 N N . GLY A 1 105 ? 17.918 -44.223 -20.152 1.00 27.09 105 GLY A N 1
ATOM 798 C CA . GLY A 1 105 ? 17.971 -43.962 -18.716 1.00 27.09 105 GLY A CA 1
ATOM 799 C C . GLY A 1 105 ? 16.694 -43.272 -18.236 1.00 27.09 105 GLY A C 1
ATOM 800 O O . GLY A 1 105 ? 16.566 -42.058 -18.309 1.00 27.09 105 GLY A O 1
ATOM 801 N N . SER A 1 106 ? 15.735 -44.077 -17.792 1.00 29.22 106 SER A N 1
ATOM 802 C CA . SER A 1 106 ? 14.495 -43.716 -17.099 1.00 29.22 106 SER A CA 1
ATOM 803 C C . SER A 1 106 ? 14.749 -43.096 -15.717 1.00 29.22 106 SER A C 1
ATOM 805 O O . SER A 1 106 ? 15.584 -43.607 -14.975 1.00 29.22 106 SER A O 1
ATOM 807 N N . GLY A 1 107 ? 13.980 -42.071 -15.329 1.00 24.48 107 GLY A N 1
ATOM 808 C CA . GLY A 1 107 ? 14.058 -41.489 -13.984 1.00 24.48 107 GLY A CA 1
ATOM 809 C C . GLY A 1 107 ? 12.963 -40.465 -13.669 1.00 24.48 107 GLY A C 1
ATOM 810 O O . GLY A 1 107 ? 13.098 -39.303 -14.007 1.00 24.48 107 GLY A O 1
ATOM 811 N N . ALA A 1 108 ? 11.900 -40.953 -13.026 1.00 26.34 108 ALA A N 1
ATOM 812 C CA . ALA A 1 108 ? 11.047 -40.308 -12.019 1.00 26.34 108 ALA A CA 1
ATOM 813 C C . ALA A 1 108 ? 10.692 -38.803 -12.127 1.00 26.34 108 ALA A C 1
ATOM 815 O O . ALA A 1 108 ? 11.444 -37.940 -11.696 1.00 26.34 108 ALA A O 1
ATOM 816 N N . GLY A 1 109 ? 9.437 -38.549 -12.521 1.00 32.06 109 GLY A N 1
ATOM 817 C CA . GLY A 1 109 ? 8.503 -37.676 -11.797 1.00 32.06 109 GLY A CA 1
ATOM 818 C C . GLY A 1 109 ? 8.907 -36.222 -11.554 1.00 32.06 109 GLY A C 1
ATOM 819 O O . GLY A 1 109 ? 9.110 -35.834 -10.407 1.00 32.06 109 GLY A O 1
ATOM 820 N N . GLU A 1 110 ? 8.890 -35.396 -12.598 1.00 28.45 110 GLU A N 1
ATOM 821 C CA . GLU A 1 110 ? 8.622 -33.969 -12.416 1.00 28.45 110 GLU A CA 1
ATOM 822 C C . GLU A 1 110 ? 7.102 -33.766 -12.387 1.00 28.45 110 GLU A C 1
ATOM 824 O O . GLU A 1 110 ? 6.426 -33.780 -13.416 1.00 28.45 110 GLU A O 1
ATOM 829 N N . GLU A 1 111 ? 6.560 -33.636 -11.176 1.00 28.45 111 GLU A N 1
ATOM 830 C CA . GLU A 1 111 ? 5.219 -33.094 -10.958 1.00 28.45 111 GLU A CA 1
ATOM 831 C C . GLU A 1 111 ? 5.140 -31.707 -11.622 1.00 28.45 111 GLU A C 1
ATOM 833 O O . GLU A 1 111 ? 5.990 -30.849 -11.348 1.00 28.45 111 GLU A O 1
ATOM 838 N N . PRO A 1 112 ? 4.158 -31.458 -12.505 1.00 31.50 112 PRO A N 1
ATOM 839 C CA . PRO A 1 112 ? 4.072 -30.198 -13.217 1.00 31.50 112 PRO A CA 1
ATOM 840 C C . PRO A 1 112 ? 3.850 -29.058 -12.222 1.00 31.50 112 PRO A C 1
ATOM 842 O O . PRO A 1 112 ? 2.991 -29.126 -11.341 1.00 31.50 112 PRO A O 1
ATOM 845 N N . VAL A 1 113 ? 4.640 -27.995 -12.386 1.00 38.12 113 VAL A N 1
ATOM 846 C CA . VAL A 1 113 ? 4.527 -26.737 -11.645 1.00 38.12 113 VAL A CA 1
ATOM 847 C C . VAL A 1 113 ? 3.065 -26.295 -11.684 1.00 38.12 113 VAL A C 1
ATOM 849 O O . VAL A 1 113 ? 2.554 -25.935 -12.744 1.00 38.12 113 VAL A O 1
ATOM 852 N N . GLN A 1 114 ? 2.380 -26.371 -10.539 1.00 34.41 114 GLN A N 1
ATOM 853 C CA . GLN A 1 114 ? 0.973 -26.002 -10.430 1.00 34.41 114 GLN A CA 1
ATOM 854 C C . GLN A 1 114 ? 0.814 -24.541 -10.847 1.00 34.41 114 GLN A C 1
ATOM 856 O O . GLN A 1 114 ? 1.174 -23.613 -10.122 1.00 34.41 114 GLN A O 1
ATOM 861 N N . SER A 1 115 ? 0.264 -24.342 -12.042 1.00 32.41 115 SER A N 1
ATOM 862 C CA . SER A 1 115 ? -0.272 -23.064 -12.470 1.00 32.41 115 SER A CA 1
ATOM 863 C C . SER A 1 115 ? -1.354 -22.671 -11.468 1.00 32.41 115 SER A C 1
ATOM 865 O O . SER A 1 115 ? -2.383 -23.347 -11.381 1.00 32.41 115 SER A O 1
ATOM 867 N N . PHE A 1 116 ? -1.127 -21.604 -10.703 1.00 33.97 116 PHE A N 1
ATOM 868 C CA . PHE A 1 116 ? -2.143 -21.009 -9.841 1.00 33.97 116 PHE A CA 1
ATOM 869 C C . PHE A 1 116 ? -3.268 -20.436 -10.714 1.00 33.97 116 PHE A C 1
ATOM 871 O O . PHE A 1 116 ? -3.301 -19.246 -11.011 1.00 33.97 116 PHE A O 1
ATOM 878 N N . SER A 1 117 ? -4.192 -21.284 -11.159 1.00 35.97 117 SER A N 1
ATOM 879 C CA . SER A 1 117 ? -5.437 -20.848 -11.788 1.00 35.97 117 SER A CA 1
ATOM 880 C C . SER A 1 117 ? -6.466 -20.603 -10.685 1.00 35.97 117 SER A C 1
ATOM 882 O O . SER A 1 117 ? -7.295 -21.445 -10.360 1.00 35.97 117 SER A O 1
ATOM 884 N N . CYS A 1 118 ? -6.363 -19.438 -10.042 1.00 32.06 118 CYS A N 1
ATOM 885 C CA . CYS A 1 118 ? -7.378 -18.970 -9.103 1.00 32.06 118 CYS A CA 1
ATOM 886 C C . CYS A 1 118 ? -8.511 -18.312 -9.898 1.00 32.06 118 CYS A C 1
ATOM 888 O O . CYS A 1 118 ? -8.398 -17.160 -10.310 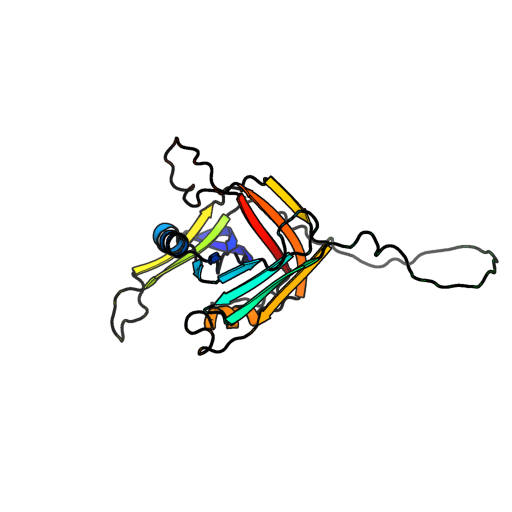1.00 32.06 118 CYS A O 1
ATOM 890 N N . SER A 1 119 ? -9.598 -19.038 -10.146 1.00 43.53 119 SER A N 1
ATOM 891 C CA . SER A 1 119 ? -10.807 -18.466 -10.744 1.00 43.53 119 SER A CA 1
ATOM 892 C C . SER A 1 119 ? -11.798 -18.025 -9.654 1.00 43.53 119 SER A C 1
ATOM 894 O O . SER A 1 119 ? -12.772 -18.724 -9.378 1.00 43.53 119 SER A O 1
ATOM 896 N N . SER A 1 120 ? -11.544 -16.863 -9.040 1.00 48.03 120 SER A N 1
ATOM 897 C CA . SER A 1 120 ? -12.544 -15.997 -8.385 1.00 48.03 120 SER A CA 1
ATOM 898 C C . SER A 1 120 ? -12.039 -14.549 -8.464 1.00 48.03 120 SER A C 1
ATOM 900 O O . SER A 1 120 ? -11.167 -14.149 -7.694 1.00 48.03 120 SER A O 1
ATOM 902 N N . GLU A 1 121 ? -12.500 -13.816 -9.476 1.00 54.50 121 GLU A N 1
ATOM 903 C CA . GLU A 1 121 ? -11.898 -12.558 -9.935 1.00 54.50 121 GLU A CA 1
ATOM 904 C C . GLU A 1 121 ? -11.753 -11.499 -8.819 1.00 54.50 121 GLU A C 1
ATOM 906 O O . GLU A 1 121 ? -12.713 -11.151 -8.136 1.00 54.50 121 GLU A O 1
ATOM 911 N N . ASP A 1 122 ? -10.525 -10.994 -8.665 1.00 68.88 122 ASP A N 1
ATOM 912 C CA . ASP A 1 122 ? -10.149 -9.684 -8.114 1.00 68.88 122 ASP A CA 1
ATOM 913 C C . ASP A 1 122 ? -10.634 -9.290 -6.705 1.00 68.88 122 ASP A C 1
ATOM 915 O O . ASP A 1 122 ? -10.709 -8.101 -6.377 1.00 68.88 122 ASP A O 1
ATOM 919 N N . ALA A 1 123 ? -10.909 -10.268 -5.837 1.00 84.38 123 ALA A N 1
ATOM 920 C CA . ALA A 1 123 ? -11.164 -10.019 -4.419 1.00 84.38 123 ALA A CA 1
ATOM 921 C C . ALA A 1 123 ? -9.897 -9.499 -3.715 1.00 84.38 123 ALA A C 1
ATOM 923 O O . ALA A 1 123 ? -8.921 -10.236 -3.517 1.00 84.38 123 ALA A O 1
ATOM 924 N N . LEU A 1 124 ? -9.926 -8.228 -3.315 1.00 89.69 124 LEU A N 1
ATOM 925 C CA . LEU A 1 124 ? -8.900 -7.602 -2.492 1.00 89.69 124 LEU A CA 1
ATOM 926 C C . LEU A 1 124 ? -9.393 -7.505 -1.049 1.00 89.69 124 LEU A C 1
ATOM 928 O O . LEU A 1 124 ? -10.475 -6.986 -0.787 1.00 89.69 124 LEU A O 1
ATOM 932 N N . PHE A 1 125 ? -8.586 -7.974 -0.108 1.00 92.38 125 PHE A N 1
ATOM 933 C CA . PHE A 1 125 ? -8.847 -7.834 1.318 1.00 92.38 125 PHE A CA 1
ATOM 934 C C . PHE A 1 125 ? -7.969 -6.726 1.889 1.00 92.38 125 PHE A C 1
ATOM 936 O O . PHE A 1 125 ? -6.750 -6.732 1.702 1.00 92.38 125 PHE A O 1
ATOM 943 N N . VAL A 1 126 ? -8.588 -5.802 2.614 1.00 93.50 126 VAL A N 1
ATOM 944 C CA . VAL A 1 126 ? -7.909 -4.819 3.468 1.00 93.50 126 VAL A CA 1
ATOM 945 C C . VAL A 1 126 ? -8.477 -4.914 4.877 1.00 93.50 126 VAL A C 1
ATOM 947 O O . VAL A 1 126 ? -9.575 -5.431 5.073 1.00 93.50 126 VAL A O 1
ATOM 950 N N . HIS A 1 127 ? -7.740 -4.411 5.859 1.00 93.88 127 HIS A N 1
ATOM 951 C CA . HIS A 1 127 ? -8.195 -4.362 7.243 1.00 93.88 127 HIS A CA 1
ATOM 952 C C . HIS A 1 127 ? -8.356 -2.904 7.673 1.00 93.88 127 HIS A C 1
ATOM 954 O O . HIS A 1 127 ? -7.393 -2.133 7.621 1.00 93.88 127 HIS A O 1
ATOM 960 N N . LYS A 1 128 ? -9.573 -2.521 8.069 1.00 95.44 128 LYS A N 1
ATOM 961 C CA . LYS A 1 128 ? -9.886 -1.162 8.510 1.00 95.44 128 LYS A CA 1
ATOM 962 C C . LYS A 1 128 ? -9.815 -1.090 10.026 1.00 95.44 128 LYS A C 1
ATOM 964 O O . LYS A 1 128 ? -10.569 -1.765 10.719 1.00 95.44 128 LYS A O 1
ATOM 969 N N . TYR A 1 129 ? -8.950 -0.201 10.502 1.00 94.12 129 TYR A N 1
ATOM 970 C CA . TYR A 1 129 ? -8.772 0.083 11.917 1.00 94.12 129 TYR A CA 1
ATOM 971 C C . TYR A 1 129 ? -8.853 1.591 12.177 1.00 94.12 129 TYR A C 1
ATOM 973 O O . TYR A 1 129 ? -8.055 2.358 11.629 1.00 94.12 129 TYR A O 1
ATOM 981 N N . ILE A 1 130 ? -9.794 2.011 13.025 1.00 94.94 130 ILE A N 1
ATOM 982 C CA . ILE A 1 130 ? -9.932 3.384 13.530 1.00 94.94 130 ILE A CA 1
ATOM 983 C C . ILE A 1 130 ? -9.868 3.324 15.061 1.00 94.94 130 ILE A C 1
ATOM 985 O O . ILE A 1 130 ? -10.749 2.717 15.673 1.00 94.94 130 ILE A O 1
ATOM 989 N N . PRO A 1 131 ? -8.841 3.913 15.699 1.00 93.81 131 PRO A N 1
ATOM 990 C CA . PRO A 1 131 ? -8.725 3.904 17.152 1.00 93.81 131 PRO A CA 1
ATOM 991 C C . PRO A 1 131 ? -9.802 4.782 17.792 1.00 93.81 131 PRO A C 1
ATOM 993 O O . PRO A 1 131 ? -10.075 5.879 17.311 1.00 93.81 131 PRO A O 1
ATOM 996 N N . ALA A 1 132 ? -10.336 4.331 18.923 1.00 94.38 132 ALA A N 1
ATOM 997 C CA . ALA A 1 132 ? -11.214 5.135 19.755 1.00 94.38 132 ALA A CA 1
ATOM 998 C C . ALA A 1 132 ? -10.444 6.282 20.422 1.00 94.38 132 ALA A C 1
ATOM 1000 O O . ALA A 1 132 ? -9.284 6.128 20.829 1.00 94.38 132 ALA A O 1
ATOM 1001 N N . THR A 1 133 ? -11.105 7.430 20.589 1.00 94.06 133 THR A N 1
ATOM 1002 C CA . THR A 1 133 ? -10.533 8.584 21.305 1.00 94.06 133 THR A CA 1
ATOM 1003 C C . THR A 1 133 ? -10.583 8.330 22.811 1.00 94.06 133 THR A C 1
ATOM 1005 O O . THR A 1 133 ? -11.551 8.674 23.485 1.00 94.06 133 THR A O 1
ATOM 1008 N N . THR A 1 134 ? -9.546 7.677 23.335 1.00 90.69 134 THR A N 1
ATOM 1009 C CA . THR A 1 134 ? -9.466 7.249 24.737 1.00 90.69 134 THR A CA 1
ATOM 1010 C C . THR A 1 134 ? -8.094 7.534 25.352 1.00 90.69 134 THR A C 1
ATOM 1012 O O . THR A 1 134 ? -7.058 7.458 24.684 1.00 90.69 134 THR A O 1
ATOM 1015 N N . ASP A 1 135 ? -8.084 7.840 26.651 1.00 87.62 135 ASP A N 1
ATOM 1016 C CA . ASP A 1 135 ? -6.861 7.999 27.441 1.00 87.62 135 ASP A CA 1
ATOM 1017 C C . ASP A 1 135 ? -6.362 6.657 27.996 1.00 87.62 135 ASP A C 1
ATOM 1019 O O . ASP A 1 135 ? -7.069 5.648 28.001 1.00 87.62 135 ASP A O 1
ATOM 1023 N N . SER A 1 136 ? -5.123 6.627 28.496 1.00 81.25 136 SER A N 1
ATOM 1024 C CA . SER A 1 136 ? -4.611 5.473 29.249 1.00 81.25 136 SER A CA 1
ATOM 1025 C C . SER A 1 136 ? -5.478 5.212 30.495 1.00 81.25 136 SER A C 1
ATOM 1027 O O . SER A 1 136 ? -5.801 6.167 31.200 1.00 81.25 136 SER A O 1
ATOM 1029 N N . PRO A 1 137 ? -5.826 3.951 30.824 1.00 83.69 137 PRO A N 1
ATOM 1030 C CA . PRO A 1 137 ? -5.343 2.692 30.242 1.00 83.69 137 PRO A CA 1
ATOM 1031 C C . PRO A 1 137 ? -6.155 2.182 29.039 1.00 83.69 137 PRO A C 1
ATOM 1033 O O . PRO A 1 137 ? -5.816 1.144 28.484 1.00 83.69 137 PRO A O 1
ATOM 1036 N N . CYS A 1 138 ? -7.213 2.884 28.635 1.00 76.94 138 CYS A N 1
ATOM 1037 C CA . CYS A 1 138 ? -8.135 2.454 27.580 1.00 76.94 138 CYS A CA 1
ATOM 1038 C C . CYS A 1 138 ? -7.596 2.675 26.152 1.00 76.94 138 CYS A C 1
ATOM 1040 O O . CYS A 1 138 ? -8.228 2.236 25.185 1.00 76.94 138 CYS A O 1
ATOM 1042 N N . ARG A 1 139 ? -6.427 3.322 26.013 1.00 84.44 139 ARG A N 1
ATOM 1043 C CA . ARG A 1 139 ? -5.706 3.484 24.742 1.00 84.44 139 ARG A CA 1
ATOM 1044 C C . ARG A 1 139 ? -5.527 2.126 24.058 1.00 84.44 139 ARG A C 1
ATOM 1046 O O . ARG A 1 139 ? -4.987 1.198 24.651 1.00 84.44 139 ARG A O 1
ATOM 1053 N N . GLY A 1 140 ? -5.899 2.052 22.781 1.00 83.12 140 GLY A N 1
ATOM 1054 C CA . GLY A 1 140 ? -5.813 0.825 21.979 1.00 83.12 140 GLY A CA 1
ATOM 1055 C C . GLY A 1 140 ? -7.159 0.140 21.749 1.00 83.12 140 GLY A C 1
ATOM 1056 O O . GLY A 1 140 ? -7.212 -0.854 21.039 1.00 83.12 140 GLY A O 1
ATOM 1057 N N . THR A 1 141 ? -8.245 0.680 22.302 1.00 91.19 141 THR A N 1
ATOM 1058 C CA . THR A 1 141 ? -9.603 0.346 21.857 1.00 91.19 141 THR A CA 1
ATOM 1059 C C . THR A 1 141 ? -9.894 0.955 20.480 1.00 91.19 141 THR A C 1
ATOM 1061 O O . THR A 1 141 ? -9.321 1.989 20.124 1.00 91.19 141 THR A O 1
ATOM 1064 N N . ALA A 1 142 ? -10.755 0.307 19.695 1.00 93.81 142 ALA A N 1
ATOM 1065 C CA . ALA A 1 142 ? -11.104 0.714 18.335 1.00 93.81 142 ALA A CA 1
ATOM 1066 C C . ALA A 1 142 ? -12.574 1.148 18.236 1.00 93.81 142 ALA A C 1
ATOM 1068 O O . ALA A 1 142 ? -13.448 0.482 18.790 1.00 93.81 142 ALA A O 1
ATOM 1069 N N . ASP A 1 143 ? -12.836 2.220 17.487 1.00 94.75 143 ASP A N 1
ATOM 1070 C CA . ASP A 1 143 ? -14.182 2.601 17.033 1.00 94.75 143 ASP A CA 1
ATOM 1071 C C . ASP A 1 143 ? -14.596 1.781 15.797 1.00 94.75 143 ASP A C 1
ATOM 1073 O O . ASP A 1 143 ? -15.778 1.523 15.568 1.00 94.75 143 ASP A O 1
ATOM 1077 N N . ALA A 1 144 ? -13.616 1.339 15.002 1.00 94.62 144 ALA A N 1
ATOM 1078 C CA . ALA A 1 144 ? -13.803 0.423 13.883 1.00 94.62 144 ALA A CA 1
ATOM 1079 C C . ALA A 1 144 ? -12.630 -0.560 13.797 1.00 94.62 144 ALA A C 1
ATOM 1081 O O . ALA A 1 144 ? -11.480 -0.132 13.786 1.00 94.62 144 ALA A O 1
ATOM 1082 N N . ASP A 1 145 ? -12.937 -1.851 13.706 1.00 94.31 145 ASP A N 1
ATOM 1083 C CA . ASP A 1 145 ? -11.981 -2.953 13.549 1.00 94.31 145 ASP A CA 1
ATOM 1084 C C . ASP A 1 145 ? -12.680 -4.076 12.766 1.00 94.31 145 ASP A C 1
ATOM 1086 O O . ASP A 1 145 ? -13.542 -4.790 13.297 1.00 94.31 145 ASP A O 1
ATOM 1090 N N . TYR A 1 146 ? -12.429 -4.137 11.458 1.00 93.12 146 TYR A N 1
ATOM 1091 C CA . TYR A 1 146 ? -13.017 -5.146 10.578 1.00 93.12 146 TYR A CA 1
ATOM 1092 C C . TYR A 1 146 ? -12.292 -5.259 9.238 1.00 93.12 146 TYR A C 1
ATOM 1094 O O . TYR A 1 146 ? -11.722 -4.302 8.710 1.00 93.12 146 TYR A O 1
ATOM 1102 N N . ASP A 1 147 ? -12.396 -6.440 8.636 1.00 92.50 147 ASP A N 1
ATOM 1103 C CA . ASP A 1 147 ? -11.933 -6.680 7.274 1.00 92.50 147 ASP A CA 1
ATOM 1104 C C . ASP A 1 147 ? -12.921 -6.112 6.251 1.00 92.50 147 ASP A C 1
ATOM 1106 O O . ASP A 1 147 ? -14.142 -6.202 6.413 1.00 92.50 147 ASP A O 1
ATOM 1110 N N . VAL A 1 148 ? -12.386 -5.564 5.164 1.00 91.56 148 VAL A N 1
ATOM 1111 C CA . VAL A 1 148 ? -13.148 -5.026 4.039 1.00 91.56 148 VAL A CA 1
ATOM 1112 C C . VAL A 1 148 ? -12.771 -5.795 2.780 1.00 91.56 148 VAL A C 1
ATOM 1114 O O . VAL A 1 148 ? -11.595 -5.954 2.449 1.00 91.56 148 VAL A O 1
ATOM 1117 N N . LEU A 1 149 ? -13.794 -6.266 2.069 1.00 90.00 149 LEU A N 1
ATOM 1118 C CA . LEU A 1 149 ? -13.653 -6.840 0.739 1.00 90.00 149 LEU A CA 1
ATOM 1119 C C . LEU A 1 149 ? -13.855 -5.745 -0.306 1.00 90.00 149 LEU A C 1
ATOM 1121 O O . LEU A 1 149 ? -14.949 -5.196 -0.440 1.00 90.00 149 LEU A O 1
ATOM 1125 N N . ILE A 1 150 ? -12.809 -5.483 -1.076 1.00 85.62 150 ILE A N 1
ATOM 1126 C CA . ILE A 1 150 ? -12.808 -4.559 -2.200 1.00 85.62 150 ILE A CA 1
ATOM 1127 C C . ILE A 1 150 ? -12.844 -5.382 -3.486 1.00 85.62 150 ILE A C 1
ATOM 1129 O O . ILE A 1 150 ? -12.009 -6.259 -3.703 1.00 85.62 150 ILE A O 1
ATOM 1133 N N . HIS A 1 151 ? -13.810 -5.086 -4.351 1.00 80.38 151 HIS A N 1
ATOM 1134 C CA . HIS A 1 151 ? -13.848 -5.636 -5.703 1.00 80.38 151 HIS A CA 1
ATOM 1135 C C . HIS A 1 151 ? -13.078 -4.681 -6.608 1.00 80.38 151 HIS A C 1
ATOM 1137 O O . HIS A 1 151 ? -13.491 -3.534 -6.786 1.00 80.38 151 HIS A O 1
ATOM 1143 N N . SER A 1 152 ? -11.934 -5.119 -7.132 1.00 71.81 152 SER A N 1
ATOM 1144 C CA . SER A 1 152 ? -11.139 -4.264 -8.013 1.00 71.81 152 SER A CA 1
ATOM 1145 C C . SER A 1 152 ? -11.771 -4.191 -9.400 1.00 71.81 152 SER A C 1
ATOM 1147 O O . SER A 1 152 ? -12.115 -5.209 -9.998 1.00 71.81 152 SER A O 1
ATOM 1149 N N . THR A 1 153 ? -11.899 -2.982 -9.939 1.00 72.62 153 THR A N 1
ATOM 1150 C CA . THR A 1 153 ? -12.135 -2.789 -11.368 1.00 72.62 153 THR A CA 1
ATOM 1151 C C . THR A 1 153 ? -10.799 -2.839 -12.094 1.00 72.62 153 THR A C 1
ATOM 1153 O O . THR A 1 153 ? -9.870 -2.106 -11.755 1.00 72.62 153 THR A O 1
ATOM 1156 N N . LYS A 1 154 ? -10.684 -3.694 -13.116 1.00 74.31 154 LYS A N 1
ATOM 1157 C CA . LYS A 1 154 ? -9.465 -3.764 -13.932 1.00 74.31 154 LYS A CA 1
ATOM 1158 C C . LYS A 1 154 ? -9.228 -2.398 -14.605 1.00 74.31 154 LYS A C 1
ATOM 1160 O O . LYS A 1 154 ? -10.127 -1.907 -15.301 1.00 74.31 154 LYS A O 1
ATOM 1165 N N . PRO A 1 155 ? -8.049 -1.769 -14.425 1.00 79.38 155 PRO A N 1
ATOM 1166 C CA . PRO A 1 155 ? -7.755 -0.495 -15.056 1.00 79.38 155 PRO A CA 1
ATOM 1167 C C . PRO A 1 155 ? -7.679 -0.628 -16.575 1.00 79.38 155 PRO A C 1
ATOM 1169 O O . PRO A 1 155 ? -7.234 -1.651 -17.103 1.00 79.38 155 PRO A O 1
ATOM 1172 N N . LYS A 1 156 ? -8.067 0.431 -17.296 1.00 84.31 156 LYS A N 1
ATOM 1173 C CA . LYS A 1 156 ? -7.830 0.500 -18.741 1.00 84.31 156 LYS A CA 1
ATOM 1174 C C . LYS A 1 156 ? -6.335 0.716 -18.973 1.00 84.31 156 LYS A C 1
ATOM 1176 O O . LYS A 1 156 ? -5.823 1.814 -18.771 1.00 84.31 156 LYS A O 1
ATOM 1181 N N . VAL A 1 157 ? -5.649 -0.340 -19.395 1.00 86.81 157 VAL A N 1
ATOM 1182 C CA . VAL A 1 157 ? -4.223 -0.300 -19.735 1.00 86.81 157 VAL A CA 1
ATOM 1183 C C . VAL A 1 157 ? -4.046 0.420 -21.071 1.00 86.81 157 VAL A C 1
ATOM 1185 O O . VAL A 1 157 ? -4.650 0.033 -22.070 1.00 86.81 157 VAL A O 1
ATOM 1188 N N . LEU A 1 158 ? -3.236 1.476 -21.072 1.00 86.50 158 LEU A N 1
ATOM 1189 C CA . LEU A 1 158 ? -2.859 2.246 -22.259 1.00 86.50 158 LEU A CA 1
ATOM 1190 C C . LEU A 1 158 ? -1.620 1.639 -22.922 1.00 86.50 158 LEU A C 1
ATOM 1192 O O . LEU A 1 158 ? -1.567 1.512 -24.143 1.00 86.50 158 LEU A O 1
ATOM 1196 N N . MET A 1 159 ? -0.653 1.207 -22.109 1.00 85.19 159 MET A N 1
ATOM 1197 C CA . MET A 1 159 ? 0.586 0.580 -22.560 1.00 85.19 159 MET A CA 1
ATOM 1198 C C . MET A 1 159 ? 1.093 -0.410 -21.504 1.00 85.19 159 MET A C 1
ATOM 1200 O O . MET A 1 159 ? 0.888 -0.216 -20.307 1.00 85.19 159 MET A O 1
ATOM 1204 N N . SER A 1 160 ? 1.738 -1.493 -21.940 1.00 86.25 160 SER A N 1
ATOM 1205 C CA . SER A 1 160 ? 2.368 -2.483 -21.061 1.00 86.25 160 SER A CA 1
ATOM 1206 C C . SER A 1 160 ? 3.717 -2.900 -21.633 1.00 86.25 160 SER A C 1
ATOM 1208 O O . SER A 1 160 ? 3.804 -3.304 -22.791 1.00 86.25 160 SER A O 1
ATOM 1210 N N . GLN A 1 161 ? 4.755 -2.847 -20.806 1.00 84.12 161 GLN A N 1
ATOM 1211 C CA . GLN A 1 161 ? 6.113 -3.262 -21.137 1.00 84.12 161 GLN A CA 1
ATOM 1212 C C . GLN A 1 161 ? 6.625 -4.257 -20.102 1.00 84.12 161 GLN A C 1
ATOM 1214 O O . GLN A 1 161 ? 6.621 -3.988 -18.898 1.00 84.12 161 GLN A O 1
ATOM 1219 N N . GLN A 1 162 ? 7.115 -5.391 -20.588 1.00 88.06 162 GLN A N 1
ATOM 1220 C CA . GLN A 1 162 ? 7.772 -6.387 -19.757 1.00 88.06 162 GLN A CA 1
ATOM 1221 C C . GLN A 1 162 ? 9.209 -5.952 -19.449 1.00 88.06 162 GLN A C 1
ATOM 1223 O O . GLN A 1 162 ? 9.911 -5.431 -20.317 1.00 88.06 162 GLN A O 1
ATOM 1228 N N . ALA A 1 163 ? 9.653 -6.150 -18.212 1.00 86.44 163 ALA A N 1
ATOM 1229 C CA . ALA A 1 163 ? 11.049 -5.977 -17.843 1.00 86.44 163 ALA A CA 1
ATOM 1230 C C . ALA A 1 163 ? 11.852 -7.225 -18.214 1.00 86.44 163 ALA A C 1
ATOM 1232 O O . ALA A 1 163 ? 11.368 -8.345 -18.056 1.00 86.44 163 ALA A O 1
ATOM 1233 N N . SER A 1 164 ? 13.096 -7.047 -18.648 1.00 85.94 164 SER A N 1
ATOM 1234 C CA . SER A 1 164 ? 14.016 -8.179 -18.807 1.00 85.94 164 SER A CA 1
ATOM 1235 C C . SER A 1 164 ? 14.811 -8.461 -17.535 1.00 85.94 164 SER A C 1
ATOM 1237 O O . SER A 1 164 ? 15.288 -9.571 -17.329 1.00 85.94 164 SER A O 1
ATOM 1239 N N . SER A 1 165 ? 14.992 -7.441 -16.699 1.00 87.19 165 SER A N 1
ATOM 1240 C CA . SER A 1 165 ? 15.562 -7.561 -15.367 1.00 87.19 165 SER A CA 1
ATOM 1241 C C 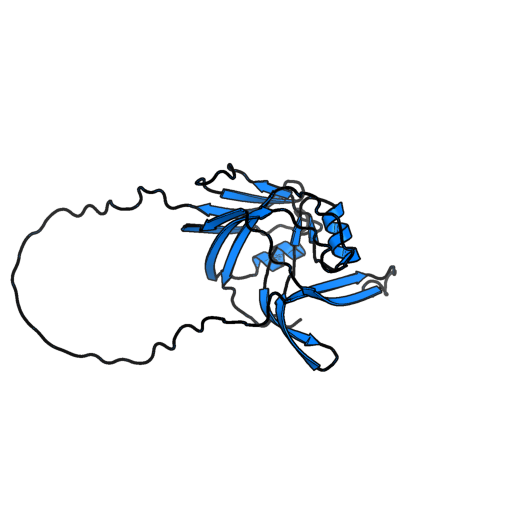. SER A 1 165 ? 14.889 -6.564 -14.437 1.00 87.19 165 SER A C 1
ATOM 1243 O O . SER A 1 165 ? 14.401 -5.510 -14.855 1.00 87.19 165 SER A O 1
ATOM 1245 N N . ALA A 1 166 ? 14.851 -6.900 -13.157 1.00 90.56 166 ALA A N 1
ATOM 1246 C CA . ALA A 1 166 ? 14.321 -6.023 -12.135 1.00 90.56 166 ALA A CA 1
ATOM 1247 C C . ALA A 1 166 ? 15.120 -6.182 -10.849 1.00 90.56 166 ALA A C 1
ATOM 1249 O O . ALA A 1 166 ? 15.692 -7.239 -10.578 1.00 90.56 166 ALA A O 1
ATOM 1250 N N . GLY A 1 167 ? 15.150 -5.112 -10.070 1.00 88.31 167 GLY A N 1
ATOM 1251 C CA . GLY A 1 167 ? 15.759 -5.071 -8.758 1.00 88.31 167 GLY A CA 1
ATOM 1252 C C . GLY A 1 167 ? 14.822 -4.397 -7.774 1.00 88.31 167 GLY A C 1
ATOM 1253 O O . GLY A 1 167 ? 14.067 -3.487 -8.112 1.00 88.31 167 GLY A O 1
ATOM 1254 N N . PHE A 1 168 ? 14.884 -4.848 -6.532 1.00 88.62 168 PHE A N 1
ATOM 1255 C CA . PHE A 1 168 ? 14.204 -4.209 -5.423 1.00 88.62 168 PHE A CA 1
ATOM 1256 C C . PHE A 1 168 ? 15.114 -4.252 -4.205 1.00 88.62 168 PHE A C 1
ATOM 1258 O O . PHE A 1 168 ? 15.771 -5.259 -3.942 1.00 88.62 168 PHE A O 1
ATOM 1265 N N . GLN A 1 169 ? 15.169 -3.140 -3.483 1.00 91.12 169 GLN A N 1
ATOM 1266 C CA . GLN A 1 169 ? 15.959 -3.006 -2.275 1.00 91.12 169 GLN A CA 1
ATOM 1267 C C . GLN A 1 169 ? 15.161 -2.226 -1.239 1.00 91.12 169 GLN A C 1
ATOM 1269 O O . GLN A 1 169 ? 14.734 -1.101 -1.501 1.00 91.12 169 GLN A O 1
ATOM 1274 N N . ILE A 1 170 ? 15.026 -2.810 -0.052 1.00 92.06 170 ILE A N 1
ATOM 1275 C CA . ILE A 1 170 ? 14.574 -2.123 1.156 1.00 92.06 170 ILE A CA 1
ATOM 1276 C C . ILE A 1 170 ? 15.813 -1.824 1.984 1.00 92.06 170 ILE A C 1
ATOM 1278 O O . ILE A 1 170 ? 16.710 -2.657 2.106 1.00 92.06 170 ILE A O 1
ATOM 1282 N N . LEU A 1 171 ? 15.873 -0.615 2.518 1.00 92.75 171 LEU A N 1
ATOM 1283 C CA . LEU A 1 171 ? 16.933 -0.174 3.398 1.00 92.75 171 LEU A CA 1
ATOM 1284 C C . LEU A 1 171 ? 16.333 -0.006 4.787 1.00 92.75 171 LEU A C 1
ATOM 1286 O O . LEU A 1 171 ? 15.469 0.847 4.983 1.00 92.75 171 LEU A O 1
ATOM 1290 N N . GLU A 1 172 ? 16.808 -0.800 5.742 1.00 91.12 172 GLU A N 1
ATOM 1291 C CA . GLU A 1 172 ? 16.439 -0.645 7.147 1.00 91.12 172 GLU A CA 1
ATOM 1292 C C . GLU A 1 172 ? 16.774 0.760 7.643 1.00 91.12 172 GLU A C 1
ATOM 1294 O O . GLU A 1 172 ? 17.807 1.348 7.293 1.00 91.12 172 GLU A O 1
ATOM 1299 N N . ARG A 1 173 ? 15.875 1.313 8.457 1.00 95.44 173 ARG A N 1
ATOM 1300 C CA . ARG A 1 173 ? 16.007 2.654 9.023 1.00 95.44 173 ARG A CA 1
ATOM 1301 C C . ARG A 1 173 ? 15.576 2.663 10.469 1.00 95.44 173 ARG A C 1
ATOM 1303 O O . ARG A 1 173 ? 14.641 1.978 10.876 1.00 95.44 173 ARG A O 1
ATOM 1310 N N . THR A 1 174 ? 16.240 3.506 11.239 1.00 95.06 174 THR A N 1
ATOM 1311 C CA . THR A 1 174 ? 15.932 3.687 12.652 1.00 95.06 174 THR A CA 1
ATOM 1312 C C . THR A 1 174 ? 14.626 4.458 12.844 1.00 95.06 174 THR A C 1
ATOM 1314 O O . THR A 1 174 ? 14.185 5.228 11.990 1.00 95.06 174 THR A O 1
ATOM 1317 N N . LYS A 1 175 ? 14.046 4.353 14.044 1.00 95.56 175 LYS A N 1
ATOM 1318 C CA . LYS A 1 175 ? 12.918 5.197 14.468 1.00 95.56 175 LYS A CA 1
ATOM 1319 C C . LYS A 1 175 ? 13.221 6.698 14.375 1.00 95.56 175 LYS A C 1
ATOM 1321 O O . LYS A 1 175 ? 12.305 7.486 14.201 1.00 95.56 175 LYS A O 1
ATOM 1326 N N . LYS A 1 176 ? 14.484 7.118 14.496 1.00 96.31 176 LYS A N 1
ATOM 1327 C CA . LYS A 1 176 ? 14.856 8.534 14.346 1.00 96.31 176 LYS A CA 1
ATOM 1328 C C . LYS A 1 176 ? 14.770 8.987 12.886 1.00 96.31 176 LYS A C 1
ATOM 1330 O O . LYS A 1 176 ? 14.363 10.113 12.630 1.00 96.31 176 LYS A O 1
ATOM 1335 N N . GLU A 1 177 ? 15.155 8.118 11.960 1.00 96.62 177 GLU A N 1
ATOM 1336 C CA . GLU A 1 177 ? 15.126 8.380 10.519 1.00 96.62 177 GLU A CA 1
ATOM 1337 C C . GLU A 1 177 ? 13.714 8.275 9.937 1.00 96.62 177 GLU A C 1
ATOM 1339 O O . GLU A 1 177 ? 13.350 9.086 9.093 1.00 96.62 177 GLU A O 1
ATOM 1344 N N . LEU A 1 178 ? 12.909 7.321 10.424 1.00 96.75 178 LEU A N 1
ATOM 1345 C CA . LEU A 1 178 ? 11.515 7.107 10.019 1.00 96.75 178 LEU A CA 1
ATOM 1346 C C . LEU A 1 178 ? 10.558 7.081 11.234 1.00 96.75 178 LEU A C 1
ATOM 1348 O O . LEU A 1 178 ? 10.000 6.030 11.566 1.00 96.75 178 LEU A O 1
ATOM 1352 N N . PRO A 1 179 ? 10.303 8.213 11.912 1.00 94.50 179 PRO A N 1
ATOM 1353 C CA . PRO A 1 179 ? 9.503 8.270 13.141 1.00 94.50 179 PRO A CA 1
ATOM 1354 C C . PRO A 1 179 ? 8.153 7.560 13.064 1.00 94.50 179 PRO A C 1
ATOM 1356 O O . PRO A 1 179 ? 7.799 6.810 13.976 1.00 94.50 179 PRO A O 1
ATOM 1359 N N . THR A 1 180 ? 7.432 7.735 11.958 1.00 93.56 180 THR A N 1
ATOM 1360 C CA . THR A 1 180 ? 6.082 7.191 11.764 1.00 93.56 180 THR A CA 1
ATOM 1361 C C . THR A 1 180 ? 6.027 5.986 10.829 1.00 93.56 180 THR A C 1
ATOM 1363 O O . THR A 1 180 ? 4.977 5.363 10.742 1.00 93.56 180 THR A O 1
ATOM 1366 N N . LEU A 1 181 ? 7.133 5.627 10.166 1.00 94.50 181 LEU A N 1
ATOM 1367 C CA . LEU A 1 181 ? 7.167 4.567 9.147 1.00 94.50 181 LEU A CA 1
ATOM 1368 C C . LEU A 1 181 ? 8.152 3.426 9.472 1.00 94.50 181 LEU A C 1
ATOM 1370 O O . LEU A 1 181 ? 8.080 2.373 8.848 1.00 94.50 181 LEU A O 1
ATOM 1374 N N . HIS A 1 182 ? 9.039 3.585 10.465 1.00 95.00 182 HIS A N 1
ATOM 1375 C CA . HIS A 1 182 ? 10.082 2.596 10.784 1.00 95.00 182 HIS A CA 1
ATOM 1376 C C . HIS A 1 182 ? 9.528 1.184 10.984 1.00 95.00 182 HIS A C 1
ATOM 1378 O O . HIS A 1 182 ? 10.053 0.252 10.402 1.00 95.00 182 HIS A O 1
ATOM 1384 N N . HIS A 1 183 ? 8.444 1.029 11.746 1.00 93.12 183 HIS A N 1
ATOM 1385 C CA . HIS A 1 183 ? 7.848 -0.274 12.042 1.00 93.12 183 HIS A CA 1
ATOM 1386 C C . HIS A 1 183 ? 7.337 -0.990 10.786 1.00 93.12 183 HIS A C 1
ATOM 1388 O O . HIS A 1 183 ? 7.377 -2.212 10.717 1.00 93.12 183 HIS A O 1
ATOM 1394 N N . VAL A 1 184 ? 6.881 -0.241 9.780 1.00 93.31 184 VAL A N 1
ATOM 1395 C CA . VAL A 1 184 ? 6.499 -0.804 8.483 1.00 93.31 184 VAL A CA 1
ATOM 1396 C C . VAL A 1 184 ? 7.741 -1.253 7.722 1.00 93.31 184 VAL A C 1
ATOM 1398 O O . VAL A 1 184 ? 7.787 -2.382 7.247 1.00 93.31 184 VAL A O 1
ATOM 1401 N N . VAL A 1 185 ? 8.743 -0.378 7.595 1.00 93.69 185 VAL A N 1
ATOM 1402 C CA . VAL A 1 185 ? 9.959 -0.668 6.815 1.00 93.69 185 VAL A CA 1
ATOM 1403 C C . VAL A 1 185 ? 10.740 -1.835 7.409 1.00 93.69 185 VAL A C 1
ATOM 1405 O O . VAL A 1 185 ? 11.187 -2.685 6.651 1.00 93.69 185 VAL A O 1
ATOM 1408 N N . ASP A 1 186 ? 10.829 -1.904 8.735 1.00 92.81 186 ASP A N 1
ATOM 1409 C CA . ASP A 1 186 ? 11.448 -2.993 9.498 1.00 92.81 186 ASP A CA 1
ATOM 1410 C C . ASP A 1 186 ? 10.765 -4.341 9.204 1.00 92.81 186 ASP A C 1
ATOM 1412 O O . ASP A 1 186 ? 11.405 -5.319 8.835 1.00 92.81 186 ASP A O 1
ATOM 1416 N N . ARG A 1 187 ? 9.426 -4.388 9.222 1.00 92.25 187 ARG A N 1
ATOM 1417 C CA . ARG A 1 187 ? 8.692 -5.614 8.858 1.00 92.25 187 ARG A CA 1
ATOM 1418 C C . ARG A 1 187 ? 8.807 -5.979 7.386 1.00 92.25 187 ARG A C 1
ATOM 1420 O O . ARG A 1 187 ? 8.808 -7.159 7.052 1.00 92.25 187 ARG A O 1
ATOM 1427 N N . LEU A 1 188 ? 8.889 -4.992 6.497 1.00 90.19 188 LEU A N 1
ATOM 1428 C CA . LEU A 1 188 ? 9.087 -5.258 5.076 1.00 90.19 188 LEU A CA 1
ATOM 1429 C C . LEU A 1 188 ? 10.512 -5.755 4.783 1.00 90.19 188 LEU A C 1
ATOM 1431 O O . LEU A 1 188 ? 10.663 -6.599 3.900 1.00 90.19 188 LEU A O 1
ATOM 1435 N N . SER A 1 189 ? 11.541 -5.276 5.494 1.00 88.44 189 SER A N 1
ATOM 1436 C CA . SER A 1 189 ? 12.931 -5.725 5.300 1.00 88.44 189 SER A CA 1
ATOM 1437 C C . SER A 1 189 ? 13.175 -7.146 5.807 1.00 88.44 189 SER A C 1
ATOM 1439 O O . SER A 1 189 ? 14.019 -7.845 5.251 1.00 88.44 189 SER A O 1
ATOM 1441 N N . GLU A 1 190 ? 12.397 -7.607 6.791 1.00 89.56 190 GLU A N 1
ATOM 1442 C CA . GLU A 1 190 ? 12.419 -8.996 7.271 1.00 89.56 190 GLU A CA 1
ATOM 1443 C C . GLU A 1 190 ? 11.949 -10.018 6.214 1.00 89.56 190 GLU A C 1
ATOM 1445 O O . GLU A 1 190 ? 12.226 -11.213 6.349 1.00 89.56 190 GLU A O 1
ATOM 1450 N N . LEU A 1 191 ? 11.229 -9.591 5.166 1.00 86.06 191 LEU A N 1
ATOM 1451 C CA . LEU A 1 191 ? 10.661 -10.502 4.170 1.00 86.06 191 LEU A CA 1
ATOM 1452 C C . LEU A 1 191 ? 11.747 -11.054 3.226 1.00 86.06 191 LEU A C 1
ATOM 1454 O O . LEU A 1 191 ? 12.311 -10.304 2.425 1.00 86.06 191 LEU A O 1
ATOM 1458 N N . PRO A 1 192 ? 12.008 -12.378 3.226 1.00 84.12 192 PRO A N 1
ATOM 1459 C CA . PRO A 1 192 ? 13.031 -12.957 2.368 1.00 84.12 192 PRO A CA 1
ATOM 1460 C C . PRO A 1 192 ? 12.545 -13.003 0.916 1.00 84.12 192 PRO A C 1
ATOM 1462 O O . PRO A 1 192 ? 11.678 -13.807 0.553 1.00 84.12 192 PRO A O 1
ATOM 1465 N N . ILE A 1 193 ? 13.135 -12.160 0.069 1.00 84.31 193 ILE A N 1
ATOM 1466 C CA . ILE A 1 193 ? 12.916 -12.180 -1.380 1.00 84.31 193 ILE A CA 1
ATOM 1467 C C . ILE A 1 193 ? 13.723 -13.339 -1.962 1.00 84.31 193 ILE A C 1
ATOM 1469 O O . ILE A 1 193 ? 14.946 -13.266 -2.060 1.00 84.31 193 ILE A O 1
ATOM 1473 N N . ILE A 1 194 ? 13.042 -14.416 -2.354 1.00 86.50 194 ILE A N 1
ATOM 1474 C CA . ILE A 1 194 ? 13.710 -15.599 -2.917 1.00 86.50 194 ILE A CA 1
ATOM 1475 C C . ILE A 1 194 ? 14.110 -15.336 -4.369 1.00 86.50 194 ILE A C 1
ATOM 1477 O O . ILE A 1 194 ? 15.220 -15.638 -4.792 1.00 86.50 194 ILE A O 1
ATOM 1481 N N . SER A 1 195 ? 13.169 -14.810 -5.150 1.00 86.81 195 SER A N 1
ATOM 1482 C CA . SER A 1 195 ? 13.370 -14.484 -6.561 1.00 86.81 195 SER A CA 1
ATOM 1483 C C . SER A 1 195 ? 12.286 -13.524 -7.030 1.00 86.81 195 SER A C 1
ATOM 1485 O O . SER A 1 195 ? 11.150 -13.575 -6.543 1.00 86.81 195 SER A O 1
ATOM 1487 N N . ILE A 1 196 ? 12.642 -12.670 -7.985 1.00 89.50 196 ILE A N 1
ATOM 1488 C CA . ILE A 1 196 ? 11.683 -11.886 -8.759 1.00 89.50 196 ILE A CA 1
ATOM 1489 C C . ILE A 1 196 ? 11.194 -12.783 -9.895 1.00 89.50 196 ILE A C 1
ATOM 1491 O O . ILE A 1 196 ? 12.006 -13.290 -10.666 1.00 89.50 196 ILE A O 1
ATOM 1495 N N . VAL A 1 197 ? 9.884 -13.011 -9.959 1.00 90.31 197 VAL A N 1
ATOM 1496 C CA . VAL A 1 197 ? 9.263 -13.919 -10.938 1.00 90.31 197 VAL A CA 1
ATOM 1497 C C . VAL A 1 197 ? 8.645 -13.174 -12.113 1.00 90.31 197 VAL A C 1
ATOM 1499 O O . VAL A 1 197 ? 8.552 -13.728 -13.202 1.00 90.31 197 VAL A O 1
ATOM 1502 N N . ASP A 1 198 ? 8.237 -11.925 -11.899 1.00 88.38 198 ASP A N 1
ATOM 1503 C CA . ASP A 1 198 ? 7.671 -11.071 -12.934 1.00 88.38 198 ASP A CA 1
ATOM 1504 C C . ASP A 1 198 ? 7.929 -9.600 -12.599 1.00 88.38 198 ASP A C 1
ATOM 1506 O O . ASP A 1 198 ? 7.938 -9.209 -11.426 1.00 88.38 198 ASP A O 1
ATOM 1510 N N . ALA A 1 199 ? 8.149 -8.785 -13.628 1.00 88.25 199 ALA A N 1
ATOM 1511 C CA . ALA A 1 199 ? 8.258 -7.344 -13.480 1.00 88.25 199 ALA A CA 1
ATOM 1512 C C . ALA A 1 199 ? 7.791 -6.627 -14.747 1.00 88.25 199 ALA A C 1
ATOM 1514 O O . ALA A 1 199 ? 8.275 -6.895 -15.845 1.00 88.25 199 ALA A O 1
ATOM 1515 N N . SER A 1 200 ? 6.874 -5.675 -14.599 1.00 86.69 200 SER A N 1
ATOM 1516 C CA . SER A 1 200 ? 6.313 -4.933 -15.728 1.00 86.69 200 SER A CA 1
ATOM 1517 C C . SER A 1 200 ? 6.022 -3.480 -15.376 1.00 86.69 200 SER A C 1
ATOM 1519 O O . SER A 1 200 ? 5.758 -3.123 -14.225 1.00 86.69 200 SER A O 1
ATOM 1521 N N . VAL A 1 201 ? 6.066 -2.637 -16.404 1.00 85.56 201 VAL A N 1
ATOM 1522 C CA . VAL A 1 201 ? 5.619 -1.244 -16.360 1.00 85.56 201 VAL A CA 1
ATOM 1523 C C . VAL A 1 201 ? 4.350 -1.149 -17.181 1.00 85.56 201 VAL A C 1
ATOM 1525 O O . VAL A 1 201 ? 4.328 -1.572 -18.337 1.00 85.56 201 VAL A O 1
ATOM 1528 N N . LYS A 1 202 ? 3.299 -0.590 -16.593 1.00 84.50 202 LYS A N 1
ATOM 1529 C CA . LYS A 1 202 ? 2.039 -0.336 -17.284 1.00 84.50 202 LYS A CA 1
ATOM 1530 C C . LYS A 1 202 ? 1.677 1.124 -17.149 1.00 84.50 202 LYS A C 1
ATOM 1532 O O . LYS A 1 202 ? 1.659 1.651 -16.044 1.00 84.50 202 LYS A O 1
ATOM 1537 N N . GLU A 1 203 ? 1.351 1.753 -18.258 1.00 83.88 203 GLU A N 1
ATOM 1538 C CA . GLU A 1 203 ? 0.653 3.027 -18.245 1.00 83.88 203 GLU A CA 1
ATOM 1539 C C . GLU A 1 203 ? -0.842 2.727 -18.282 1.00 83.88 203 GLU A C 1
ATOM 1541 O O . GLU A 1 203 ? -1.311 1.957 -19.128 1.00 83.88 203 GLU A O 1
ATOM 1546 N N . VAL A 1 204 ? -1.593 3.286 -17.341 1.00 83.19 204 VAL A N 1
ATOM 1547 C CA . VAL A 1 204 ? -3.035 3.067 -17.232 1.00 83.19 204 VAL A CA 1
ATOM 1548 C C . VAL A 1 204 ? -3.776 4.389 -17.231 1.00 83.19 204 VAL A C 1
ATOM 1550 O O . VAL A 1 204 ? -3.268 5.388 -16.732 1.00 83.19 204 VAL A O 1
ATOM 1553 N N . LEU A 1 205 ? -4.995 4.398 -17.760 1.00 81.00 205 LEU A N 1
ATOM 1554 C CA . LEU A 1 205 ? -5.889 5.535 -17.589 1.00 81.00 205 LEU A CA 1
ATOM 1555 C C . LEU A 1 205 ? -6.278 5.621 -16.111 1.00 81.00 205 LEU A C 1
ATOM 1557 O O . LEU A 1 205 ? -6.668 4.601 -15.531 1.00 81.00 205 LEU A O 1
ATOM 1561 N N . GLY A 1 206 ? -6.173 6.812 -15.515 1.00 69.25 206 GLY A N 1
ATOM 1562 C CA . GLY A 1 206 ? -6.595 7.035 -14.139 1.00 69.25 206 GLY A CA 1
ATOM 1563 C C . GLY A 1 206 ? -8.020 6.526 -13.918 1.00 69.25 206 GLY A C 1
ATOM 1564 O O . GLY A 1 206 ? -8.891 6.677 -14.777 1.00 69.25 206 GLY A O 1
ATOM 1565 N N . GLN A 1 207 ? -8.240 5.876 -12.780 1.00 66.50 207 GLN A N 1
ATOM 1566 C CA . GLN A 1 207 ? -9.555 5.401 -12.377 1.00 66.50 207 GLN A CA 1
ATOM 1567 C C . GLN A 1 207 ? -9.963 6.055 -11.077 1.00 66.50 207 GLN A C 1
ATOM 1569 O O . GLN A 1 207 ? -9.135 6.309 -10.200 1.00 66.50 207 GLN A O 1
ATOM 1574 N N . ASP A 1 208 ? -11.262 6.284 -10.969 1.00 62.12 208 ASP A N 1
ATOM 1575 C CA . ASP A 1 208 ? -11.859 6.618 -9.701 1.00 62.12 208 ASP A CA 1
ATOM 1576 C C . ASP A 1 208 ? -11.796 5.387 -8.779 1.00 62.12 208 ASP A C 1
ATOM 1578 O O . ASP A 1 208 ? -12.282 4.306 -9.116 1.00 62.12 208 ASP A O 1
ATOM 1582 N N . GLN A 1 209 ? -11.161 5.543 -7.618 1.00 54.28 209 GLN A N 1
ATOM 1583 C CA . GLN A 1 209 ? -11.064 4.482 -6.613 1.00 54.28 209 GLN A CA 1
ATOM 1584 C C . GLN A 1 209 ? -12.388 4.285 -5.851 1.00 54.28 209 GLN A C 1
ATOM 1586 O O . GLN A 1 209 ? -12.530 3.288 -5.142 1.00 54.28 209 GLN A O 1
ATOM 1591 N N . PHE A 1 210 ? -13.365 5.187 -6.020 1.00 50.69 210 PHE A N 1
ATOM 1592 C CA . PHE A 1 210 ? -14.696 5.119 -5.410 1.00 50.69 210 PHE A CA 1
ATOM 1593 C C . PHE A 1 210 ? -15.702 4.247 -6.186 1.00 50.69 210 PHE A C 1
ATOM 1595 O O . PHE A 1 210 ? -16.847 4.117 -5.752 1.00 50.69 210 PHE A O 1
ATOM 1602 N N . MET A 1 211 ? -15.305 3.575 -7.278 1.00 44.22 211 MET A N 1
ATOM 1603 C CA . MET A 1 211 ? -16.186 2.767 -8.151 1.00 44.22 211 MET A CA 1
ATOM 1604 C C . MET A 1 211 ? -16.735 1.453 -7.531 1.00 44.22 211 MET A C 1
ATOM 1606 O O . MET A 1 211 ? -17.007 0.480 -8.234 1.00 44.22 211 MET A O 1
ATOM 1610 N N . GLY A 1 212 ? -16.953 1.430 -6.213 1.00 41.50 212 GLY A N 1
ATOM 1611 C CA . GLY A 1 212 ? -17.888 0.541 -5.513 1.00 41.50 212 GLY A CA 1
ATOM 1612 C C . GLY A 1 212 ? -19.192 1.235 -5.073 1.00 41.50 212 GLY A C 1
ATOM 1613 O O . GLY A 1 212 ? -20.155 0.547 -4.736 1.00 41.50 212 GLY A O 1
ATOM 1614 N N . ALA A 1 213 ? -19.258 2.572 -5.112 1.00 38.06 213 ALA A N 1
ATOM 1615 C CA . ALA A 1 213 ? -20.464 3.364 -4.879 1.00 38.06 213 ALA A CA 1
ATOM 1616 C C . ALA A 1 213 ? -20.983 3.885 -6.228 1.00 38.06 213 ALA A C 1
ATOM 1618 O O . ALA A 1 213 ? -20.323 4.667 -6.907 1.00 38.06 213 ALA A O 1
ATOM 1619 N N . LYS A 1 214 ? -22.142 3.392 -6.673 1.00 28.58 214 LYS A N 1
ATOM 1620 C CA . LYS A 1 214 ? -22.748 3.832 -7.935 1.00 28.58 214 LYS A CA 1
ATOM 1621 C C . LYS A 1 214 ? -23.411 5.195 -7.751 1.00 28.58 214 LYS A C 1
ATOM 1623 O O . LYS A 1 214 ? -24.371 5.280 -6.995 1.00 28.58 214 LYS A O 1
ATOM 1628 N N . ASP A 1 215 ? -23.015 6.164 -8.569 1.00 28.94 215 ASP A N 1
ATOM 1629 C CA . ASP A 1 215 ? -23.990 7.006 -9.254 1.00 28.94 215 ASP A CA 1
ATOM 1630 C C . ASP A 1 215 ? -23.597 7.152 -10.730 1.00 28.94 215 ASP A C 1
ATOM 1632 O O . ASP A 1 215 ? -22.421 7.251 -11.089 1.00 28.94 215 ASP A O 1
ATOM 1636 N N . SER A 1 216 ? -24.583 7.006 -11.608 1.00 39.34 216 SER A N 1
ATOM 1637 C CA . SER A 1 216 ? -24.392 6.880 -13.052 1.00 39.34 216 SER A CA 1
ATOM 1638 C C . SER A 1 216 ? -24.446 8.246 -13.724 1.00 39.34 216 SER A C 1
ATOM 1640 O O . SER A 1 216 ? -25.512 8.855 -13.727 1.00 39.34 216 SER A O 1
ATOM 1642 N N . ASN A 1 217 ? -23.331 8.633 -14.355 1.00 33.53 217 ASN A N 1
ATOM 1643 C CA . ASN A 1 217 ? -23.153 9.652 -15.407 1.00 33.53 217 ASN A CA 1
ATOM 1644 C C . ASN A 1 217 ? -22.172 10.762 -15.018 1.00 33.53 217 ASN A C 1
ATOM 1646 O O . ASN A 1 217 ? -22.593 11.872 -14.740 1.00 33.53 217 ASN A O 1
ATOM 1650 N N . GLU A 1 218 ? -20.870 10.481 -15.101 1.00 34.81 218 GLU A N 1
ATOM 1651 C CA . GLU A 1 218 ? -19.868 11.435 -15.600 1.00 34.81 218 GLU A CA 1
ATOM 1652 C C . GLU A 1 218 ? -18.515 10.723 -15.741 1.00 34.81 218 GLU A C 1
ATOM 1654 O O . GLU A 1 218 ? -17.897 10.303 -14.768 1.00 34.81 218 GLU A O 1
ATOM 1659 N N . ALA A 1 219 ? -18.048 10.537 -16.978 1.00 34.59 219 ALA A N 1
ATOM 1660 C CA . ALA A 1 219 ? -16.701 10.040 -17.233 1.00 34.59 219 ALA A CA 1
ATOM 1661 C C . ALA A 1 219 ? -15.726 11.223 -17.155 1.00 34.59 219 ALA A C 1
ATOM 1663 O O . ALA A 1 219 ? -15.487 11.906 -18.151 1.00 34.59 219 ALA A O 1
ATOM 1664 N N . CYS A 1 220 ? -15.180 11.485 -15.969 1.00 33.78 220 CYS A N 1
ATOM 1665 C CA . CYS A 1 220 ? -14.084 12.435 -15.816 1.00 33.78 220 CYS A CA 1
ATOM 1666 C C . CYS A 1 220 ? -12.804 11.822 -16.420 1.00 33.78 220 CYS A C 1
ATOM 1668 O O . CYS A 1 220 ? -12.402 10.717 -16.054 1.00 33.78 220 CYS A O 1
ATOM 1670 N N . SER A 1 221 ? -12.178 12.504 -17.385 1.00 36.84 221 SER A N 1
ATOM 1671 C CA . SER A 1 221 ? -10.906 12.078 -17.985 1.00 36.84 221 SER A CA 1
ATOM 1672 C C . SER A 1 221 ? -9.777 12.258 -16.969 1.00 36.84 221 SER A C 1
ATOM 1674 O O . SER A 1 221 ? -9.226 13.349 -16.838 1.00 36.84 221 SER A O 1
ATOM 1676 N N . LEU A 1 222 ? -9.433 11.192 -16.250 1.00 46.50 222 LEU A N 1
ATOM 1677 C CA . LEU A 1 222 ? -8.353 11.195 -15.265 1.00 46.50 222 LEU A CA 1
ATOM 1678 C C . LEU A 1 2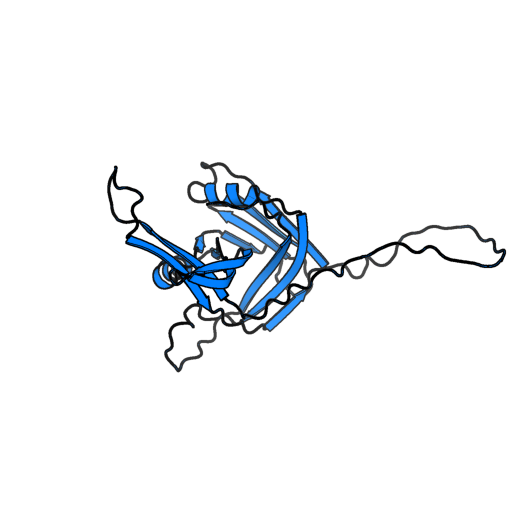22 ? -6.973 11.027 -15.937 1.00 46.50 222 LEU A C 1
ATOM 1680 O O . LEU A 1 222 ? -6.873 10.359 -16.971 1.00 46.50 222 LEU A O 1
ATOM 1684 N N . PRO A 1 223 ? -5.901 11.620 -15.375 1.00 49.22 223 PRO A N 1
ATOM 1685 C CA . PRO A 1 223 ? -4.553 11.536 -15.938 1.00 49.22 223 PRO A CA 1
ATOM 1686 C C . PRO A 1 223 ? -4.034 10.091 -15.975 1.00 49.22 223 PRO A C 1
ATOM 1688 O O . PRO A 1 223 ? -4.451 9.246 -15.182 1.00 49.22 223 PRO A O 1
ATOM 1691 N N . ALA A 1 224 ? -3.112 9.807 -16.899 1.00 47.22 224 ALA A N 1
ATOM 1692 C CA . ALA A 1 224 ? -2.443 8.514 -16.968 1.00 47.22 224 ALA A CA 1
ATOM 1693 C C . ALA A 1 224 ? -1.574 8.276 -15.719 1.00 47.22 224 ALA A C 1
ATOM 1695 O O . ALA A 1 224 ? -0.897 9.182 -15.233 1.00 47.22 224 ALA A O 1
ATOM 1696 N N . VAL A 1 225 ? -1.599 7.049 -15.201 1.00 60.38 225 VAL A N 1
ATOM 1697 C CA . VAL A 1 225 ? -0.845 6.618 -14.020 1.00 60.38 225 VAL A CA 1
ATOM 1698 C C . VAL A 1 225 ? 0.118 5.512 -14.430 1.00 60.38 225 VAL A C 1
ATOM 1700 O O . VAL A 1 225 ? -0.267 4.554 -15.102 1.00 60.38 225 VAL A O 1
ATOM 1703 N N . LEU A 1 226 ? 1.376 5.620 -14.005 1.00 52.66 226 LEU A N 1
ATOM 1704 C CA . LEU A 1 226 ? 2.368 4.573 -14.211 1.00 52.66 226 LEU A CA 1
ATOM 1705 C C . LEU A 1 226 ? 2.306 3.560 -13.063 1.00 52.66 226 LEU A C 1
ATOM 1707 O O . LEU A 1 226 ? 2.543 3.896 -11.902 1.00 52.66 226 LEU A O 1
ATOM 1711 N N . LEU A 1 227 ? 2.014 2.306 -13.390 1.00 61.06 227 LEU A N 1
ATOM 1712 C CA . LEU A 1 227 ? 2.067 1.176 -12.473 1.00 61.06 227 LEU A CA 1
ATOM 1713 C C . LEU A 1 227 ? 3.345 0.383 -12.715 1.00 61.06 227 LEU A C 1
ATOM 1715 O O . LEU A 1 227 ? 3.534 -0.213 -13.776 1.00 61.06 227 LEU A O 1
ATOM 1719 N N . PHE A 1 228 ? 4.197 0.339 -11.697 1.00 56.28 228 PHE A N 1
ATOM 1720 C CA . PHE A 1 228 ? 5.342 -0.555 -11.661 1.00 56.28 228 PHE A CA 1
ATOM 1721 C C . PHE A 1 228 ? 5.022 -1.756 -10.775 1.00 56.28 228 PHE A C 1
ATOM 1723 O O . PHE A 1 228 ? 4.763 -1.602 -9.580 1.00 56.28 228 PHE A O 1
ATOM 1730 N N . ASN A 1 229 ? 5.016 -2.943 -11.377 1.00 70.44 229 ASN A N 1
ATOM 1731 C CA . ASN A 1 229 ? 4.711 -4.187 -10.685 1.00 70.44 229 ASN A CA 1
ATOM 1732 C C . ASN A 1 229 ? 5.980 -5.027 -10.605 1.00 70.44 229 ASN A C 1
ATOM 1734 O O . ASN A 1 229 ? 6.622 -5.265 -11.626 1.00 70.44 229 ASN A O 1
ATOM 1738 N N . ILE A 1 230 ? 6.310 -5.489 -9.402 1.00 64.81 230 ILE A N 1
ATOM 1739 C CA . ILE A 1 230 ? 7.267 -6.571 -9.177 1.00 64.81 230 ILE A CA 1
ATOM 1740 C C . ILE A 1 230 ? 6.525 -7.656 -8.415 1.00 64.81 230 ILE A C 1
ATOM 1742 O O . ILE A 1 230 ? 6.004 -7.407 -7.327 1.00 64.81 230 ILE A O 1
ATOM 1746 N N . TYR A 1 231 ? 6.532 -8.862 -8.966 1.00 68.50 231 TYR A N 1
ATOM 1747 C CA . TYR A 1 231 ? 6.085 -10.053 -8.268 1.00 68.50 231 TYR A CA 1
ATOM 1748 C C . TYR A 1 231 ? 7.310 -10.811 -7.786 1.00 68.50 231 TYR A C 1
ATOM 1750 O O . TYR A 1 231 ? 8.210 -11.150 -8.559 1.00 68.50 231 TYR A O 1
ATOM 1758 N N . ALA A 1 232 ? 7.341 -11.081 -6.489 1.00 61.75 232 ALA A N 1
ATOM 1759 C CA . ALA A 1 232 ? 8.407 -11.828 -5.854 1.00 61.75 232 ALA A CA 1
ATOM 1760 C C . ALA A 1 232 ? 7.835 -13.035 -5.120 1.00 61.75 232 ALA A C 1
ATOM 1762 O O . ALA A 1 232 ? 6.770 -12.968 -4.503 1.00 61.75 232 ALA A O 1
ATOM 1763 N N . LYS A 1 233 ? 8.574 -14.142 -5.159 1.00 64.44 233 LYS A N 1
ATOM 1764 C CA . LYS A 1 233 ? 8.269 -15.301 -4.325 1.00 64.44 233 LYS A CA 1
ATOM 1765 C C . LYS A 1 233 ? 8.852 -15.066 -2.933 1.00 64.44 233 LYS A C 1
ATOM 1767 O O . LYS A 1 233 ? 10.066 -14.914 -2.791 1.00 64.44 233 LYS A O 1
ATOM 1772 N N . ILE A 1 234 ? 7.987 -15.064 -1.923 1.00 67.06 234 ILE A N 1
ATOM 1773 C CA . ILE A 1 234 ? 8.354 -14.978 -0.504 1.00 67.06 234 ILE A CA 1
ATOM 1774 C C . ILE A 1 234 ? 8.127 -16.332 0.173 1.00 67.06 234 ILE A C 1
ATOM 1776 O O . ILE A 1 234 ? 7.251 -17.101 -0.231 1.00 67.06 234 ILE A O 1
ATOM 1780 N N . HIS A 1 235 ? 8.934 -16.664 1.181 1.00 47.62 235 HIS A N 1
ATOM 1781 C CA . HIS A 1 235 ? 8.738 -17.905 1.928 1.00 47.62 235 HIS A CA 1
ATOM 1782 C C . HIS A 1 235 ? 7.569 -17.742 2.903 1.00 47.62 235 HIS A C 1
ATOM 1784 O O . HIS A 1 235 ? 7.591 -16.854 3.752 1.00 47.62 235 HIS A O 1
ATOM 1790 N N . ASN A 1 236 ? 6.558 -18.605 2.800 1.00 41.22 236 ASN A N 1
ATOM 1791 C CA . ASN A 1 236 ? 5.427 -18.603 3.718 1.00 41.22 236 ASN A CA 1
ATOM 1792 C C . ASN A 1 236 ? 5.853 -19.270 5.035 1.00 41.22 236 ASN A C 1
ATOM 1794 O O . ASN A 1 236 ? 5.660 -20.470 5.227 1.00 41.22 236 ASN A O 1
ATOM 1798 N N . ARG A 1 237 ? 6.491 -18.520 5.936 1.00 39.50 237 ARG A N 1
ATOM 1799 C CA . ARG A 1 237 ? 6.413 -18.874 7.356 1.00 39.50 237 ARG A CA 1
ATOM 1800 C C . ARG A 1 237 ? 5.071 -18.344 7.818 1.00 39.50 237 ARG A C 1
ATOM 1802 O O . ARG A 1 237 ? 4.859 -17.145 7.701 1.00 39.50 237 ARG A O 1
ATOM 1809 N N . SER A 1 238 ? 4.181 -19.230 8.265 1.00 35.03 238 SER A N 1
ATOM 1810 C CA . SER A 1 238 ? 2.870 -18.871 8.803 1.00 35.03 238 SER A CA 1
ATOM 1811 C C . SER A 1 238 ? 2.980 -17.604 9.646 1.00 35.03 238 SER A C 1
ATOM 1813 O O . SER A 1 238 ? 3.572 -17.627 10.725 1.00 35.03 238 SER A O 1
ATOM 1815 N N . ILE A 1 239 ? 2.456 -16.494 9.125 1.00 34.41 239 ILE A N 1
ATOM 1816 C CA . ILE A 1 239 ? 2.281 -15.266 9.891 1.00 34.41 239 ILE A CA 1
ATOM 1817 C C . ILE A 1 239 ? 1.064 -15.547 10.768 1.00 34.41 239 ILE A C 1
ATOM 1819 O O . ILE A 1 239 ? -0.073 -15.278 10.391 1.00 34.41 239 ILE A O 1
ATOM 1823 N N . CYS A 1 240 ? 1.298 -16.232 11.885 1.00 24.23 240 CYS A N 1
ATOM 1824 C CA . CYS A 1 240 ? 0.320 -16.311 12.954 1.00 24.23 240 CYS A CA 1
ATOM 1825 C C . CYS A 1 240 ? 0.283 -14.926 13.603 1.00 24.23 240 CYS A C 1
ATOM 1827 O O . CYS A 1 240 ? 1.276 -14.500 14.192 1.00 24.23 240 CYS A O 1
ATOM 1829 N N . THR A 1 241 ? -0.833 -14.229 13.403 1.00 31.69 241 THR A N 1
ATOM 1830 C CA . THR A 1 241 ? -1.235 -13.038 14.161 1.00 31.69 241 THR A CA 1
ATOM 1831 C C . THR A 1 241 ? -1.373 -13.353 15.639 1.00 31.69 241 THR A C 1
ATOM 1833 O O . THR A 1 241 ? -1.959 -14.424 15.931 1.00 31.69 241 THR A O 1
#

InterPro domains:
  IPR010451 Acetoacetate decarboxylase [PF06314] (15-95)
  IPR023375 Acetoacetate decarboxylase domain superfamily [G3DSA:2.40.400.10] (1-215)
  IPR023375 Acetoacetate decarboxylase domain superfamily [SSF160104] (3-204)

Foldseek 3Di:
DDKDAQDWDQDPVRDIDGGIEQAEDEDADDVCQVCCQPVANHRYDYWDWDWPDDPDDPDKTKIFTADPPHTFKIKIFAADDPPPPDDPDDDDDDDDDDDDDDDDDDDDDDDPDDDPPDPDPAWYKHWHFAWDPDDPPNGPHTPDTGIGTDRDDDFAWPDKDWGPDMDMDGHQDDCVRVVPCNVVSVVVNPWDFPDFPTWMKTWTFDDDPPVVDDDDDDDDRGDIDIDIDTDTDTDDPPPDD

Radius of gyration: 23.94 Å; chains: 1; bounding box: 65×60×67 Å

Organism: Trichoderma harzianum (NCBI:txid5544)

Sequence (241 aa):
MFQVHGVQHRSKDGGIRHGTYIPIVLENLADPIMSGREDLGWPKVYSEIKFKNDTDVGGNLDVELSWGGVKWASFSRGLLHANDVSRSSHTAGANSVNSSSLANGSGAGEEPVQSFSCSSEDALFVHKYIPATTDSPCRGTADADYDVLIHSTKPKVLMSQQASSAGFQILERTKKELPTLHHVVDRLSELPIISIVDASVKEVLGQDQFMGAKDSNEACSLPAVLLFNIYAKIHNRSICT